Protein AF-A0A3D2UPP0-F1 (afdb_monomer_lite)

Foldseek 3Di:
DFQLVVLLVLLLVLLVCLLCLCVQLVVQLVVQLVPLVLVVVCVVCCVVQPPDDSDGVRSSLVSNLVSLVVSLVSLVVLVCQCVPPRDPSSNVSSVLSSVLSVVLSCLSNVLSVVCVVVVNPCPSVVVSVVVSVVSSVPSSVVSNVVSVVVCVVCVCSVVVNVPDPPCCCVVVQQQDKDAPVVVPDDDDCDDPVVSVVSSVLQVCLLVLCPDPDPVSVVVSLVSLLVGRIYGPSLLVSLLCCLPPPPDPVSNVSSLVSLLRNNNLSSLCVVPVVPDDLVRLVVVLVVLVVCCVVVVDPPSNSSSVNSSRVSPD

Radius of gyration: 29.69 Å; chains: 1; bounding box: 74×45×77 Å

pLDDT: mean 81.69, std 17.09, range [30.83, 97.62]

Secondary structure (DSSP, 8-state):
---HHHHHHHHHHHHHHHHHHHHHHHHHHHHHHTT-HHHHHHHH-HHHH-S--SS-HHHHHHHHHHHHHHHHGGGGGGHHHHT-TT-HHHHHHHHHHHHHHHHHHHHHHHHHHHHHHTT-SSHHHHHHHHHHHHHHHHHHHHHHHHHHHHHHH-THHHHGGGT-S-TTHHHHHHT--EEGGGGG--S----HHHHHHHHHHHHHHHHHHT-S-HHHHHHHHHHHHH-SEE-HHHHHHHHHHHHH-S-HHHHHHHHHHHTSHHHHHHHHHHHTTT--HHHHHHHHHHHHHHHHTTSS-HHHHHHHHTTT-TT-

Structure (mmCIF, N/CA/C/O backbone):
data_AF-A0A3D2UPP0-F1
#
_entry.id   AF-A0A3D2UPP0-F1
#
loop_
_atom_site.group_PDB
_atom_site.id
_atom_site.type_symbol
_atom_site.label_atom_id
_atom_site.label_alt_id
_atom_site.label_comp_id
_atom_site.label_asym_id
_atom_site.label_entity_id
_atom_site.label_seq_id
_atom_site.pdbx_PDB_ins_code
_atom_site.Cartn_x
_atom_site.Cartn_y
_atom_site.Cartn_z
_atom_site.occupancy
_atom_site.B_iso_or_equiv
_atom_site.auth_seq_id
_atom_site.auth_comp_id
_atom_site.auth_asym_id
_atom_site.auth_atom_id
_atom_site.pdbx_PDB_model_num
ATOM 1 N N . MET A 1 1 ? -6.119 14.733 13.259 1.00 30.94 1 MET A N 1
ATOM 2 C CA . MET A 1 1 ? -4.795 14.343 13.789 1.00 30.94 1 MET A CA 1
ATOM 3 C C . MET A 1 1 ? -4.468 12.974 13.244 1.00 30.94 1 MET A C 1
ATOM 5 O O . MET A 1 1 ? -5.265 12.058 13.401 1.00 30.94 1 MET A O 1
ATOM 9 N N . GLN A 1 2 ? -3.419 12.917 12.433 1.00 39.81 2 GLN A N 1
ATOM 10 C CA . GLN A 1 2 ? -3.197 11.854 11.469 1.00 39.81 2 GLN A CA 1
ATOM 11 C C . GLN A 1 2 ? -2.608 10.597 12.099 1.00 39.81 2 GLN A C 1
ATOM 13 O O . GLN A 1 2 ? -1.847 10.613 13.060 1.00 39.81 2 GLN A O 1
ATOM 18 N N . ASN A 1 3 ? -3.109 9.488 11.576 1.00 41.41 3 ASN A N 1
ATOM 19 C CA . ASN A 1 3 ? -3.089 8.162 12.152 1.00 41.41 3 ASN A CA 1
ATOM 20 C C . ASN A 1 3 ? -1.695 7.553 11.932 1.00 41.41 3 ASN A C 1
ATOM 22 O O . ASN A 1 3 ? -1.442 6.957 10.886 1.00 41.41 3 ASN A O 1
ATOM 26 N N . LYS A 1 4 ? -0.775 7.721 12.886 1.00 49.12 4 LYS A N 1
ATOM 27 C CA . LYS A 1 4 ? 0.637 7.307 12.778 1.00 49.12 4 LYS A CA 1
ATOM 28 C C . LYS A 1 4 ? 0.884 5.831 12.361 1.00 49.12 4 LYS A C 1
ATOM 30 O O . LYS A 1 4 ? 1.838 5.627 11.617 1.00 49.12 4 LYS A O 1
ATOM 35 N N . PRO A 1 5 ? 0.057 4.798 12.663 1.00 51.09 5 PRO A N 1
ATOM 36 C CA . PRO A 1 5 ? 0.236 3.463 12.057 1.00 51.09 5 PRO A CA 1
ATOM 37 C C . PRO A 1 5 ? -0.098 3.432 10.555 1.00 51.09 5 PRO A C 1
ATOM 39 O O . PRO A 1 5 ? 0.503 2.672 9.791 1.00 51.09 5 PRO A O 1
ATOM 42 N N . SER A 1 6 ? -1.015 4.292 10.097 1.00 65.94 6 SER A N 1
ATOM 43 C CA . SER A 1 6 ? -1.236 4.511 8.665 1.00 65.94 6 SER A CA 1
ATOM 44 C C . SER A 1 6 ? -0.073 5.280 8.041 1.00 65.94 6 SER A C 1
ATOM 46 O O . SER A 1 6 ? 0.336 4.928 6.940 1.00 65.94 6 SER A O 1
ATOM 48 N N . GLU A 1 7 ? 0.508 6.252 8.753 1.00 72.12 7 GLU A N 1
ATOM 49 C CA . GLU A 1 7 ? 1.642 7.053 8.279 1.00 72.12 7 GLU A CA 1
ATOM 50 C C . GLU A 1 7 ? 2.926 6.233 8.187 1.00 72.12 7 GLU A C 1
ATOM 52 O O . GLU A 1 7 ? 3.635 6.329 7.192 1.00 72.12 7 GLU A O 1
ATOM 57 N N . GLU A 1 8 ? 3.206 5.380 9.172 1.00 81.12 8 GLU A N 1
ATOM 58 C CA . GLU A 1 8 ? 4.317 4.432 9.132 1.00 81.12 8 GLU A CA 1
ATOM 59 C C . GLU A 1 8 ? 4.146 3.476 7.951 1.00 81.12 8 GLU A C 1
ATOM 61 O O . GLU A 1 8 ? 5.070 3.292 7.159 1.00 81.12 8 GLU A O 1
ATOM 66 N N . ARG A 1 9 ? 2.951 2.896 7.786 1.00 82.88 9 ARG A N 1
ATOM 67 C CA . ARG A 1 9 ? 2.651 2.012 6.654 1.00 82.88 9 ARG A CA 1
ATOM 68 C C . ARG A 1 9 ? 2.794 2.741 5.314 1.00 82.88 9 ARG A C 1
ATOM 70 O O . ARG A 1 9 ? 3.375 2.184 4.385 1.00 82.88 9 ARG A O 1
ATOM 77 N N . LEU A 1 10 ? 2.302 3.974 5.214 1.00 83.94 10 LEU A N 1
ATOM 78 C CA . LEU A 1 10 ? 2.397 4.822 4.022 1.00 83.94 10 LEU A CA 1
ATOM 79 C C . LEU A 1 10 ? 3.855 5.194 3.715 1.00 83.94 10 LEU A C 1
ATOM 81 O O . LEU A 1 10 ? 4.291 5.043 2.576 1.00 83.94 10 LEU A O 1
ATOM 85 N N . ALA A 1 11 ? 4.630 5.602 4.720 1.00 87.69 11 ALA A N 1
ATOM 86 C CA . ALA A 1 11 ? 6.048 5.925 4.587 1.00 87.69 11 ALA A CA 1
ATOM 87 C C . ALA A 1 11 ? 6.871 4.695 4.170 1.00 87.69 11 ALA A C 1
ATOM 89 O O . ALA A 1 11 ? 7.691 4.780 3.256 1.00 87.69 11 ALA A O 1
ATOM 90 N N . LYS A 1 12 ? 6.601 3.523 4.763 1.00 89.81 12 LYS A N 1
ATOM 91 C CA . LYS A 1 12 ? 7.180 2.239 4.329 1.00 89.81 12 LYS A CA 1
ATOM 92 C C . LYS A 1 12 ? 6.775 1.885 2.897 1.00 89.81 12 LYS A C 1
ATOM 94 O O . LYS A 1 12 ? 7.584 1.323 2.163 1.00 89.81 12 LYS A O 1
ATOM 99 N N . GLY A 1 13 ? 5.563 2.252 2.477 1.00 90.06 13 GLY A N 1
ATOM 100 C CA . GLY A 1 13 ? 5.068 2.077 1.110 1.00 90.06 13 GLY A CA 1
ATOM 101 C C . GLY A 1 13 ? 5.994 2.687 0.054 1.00 90.06 13 GLY A C 1
ATOM 102 O O . GLY A 1 13 ? 6.309 2.023 -0.933 1.00 90.06 13 GLY A O 1
ATOM 103 N N . ALA A 1 14 ? 6.525 3.887 0.303 1.00 91.88 14 ALA A N 1
ATOM 104 C CA . ALA A 1 14 ? 7.471 4.543 -0.602 1.00 91.88 14 ALA A CA 1
ATOM 105 C C . ALA A 1 14 ? 8.776 3.738 -0.786 1.00 91.88 14 ALA A C 1
ATOM 107 O O . ALA A 1 14 ? 9.287 3.616 -1.899 1.00 91.88 14 ALA A O 1
ATOM 108 N N . TYR A 1 15 ? 9.305 3.135 0.283 1.00 94.31 15 TYR A N 1
ATOM 109 C CA . TYR A 1 15 ? 10.519 2.310 0.211 1.00 94.31 15 TYR A CA 1
ATOM 110 C C . TYR A 1 15 ? 10.252 0.899 -0.328 1.00 94.31 15 TYR A C 1
ATOM 112 O O . TYR A 1 15 ? 11.098 0.342 -1.028 1.00 94.31 15 TYR A O 1
ATOM 120 N N . ASN A 1 16 ? 9.067 0.337 -0.081 1.00 92.44 16 ASN A N 1
ATOM 121 C CA . ASN A 1 16 ? 8.633 -0.907 -0.717 1.00 92.44 16 ASN A CA 1
ATOM 122 C C . ASN A 1 16 ? 8.509 -0.740 -2.234 1.00 92.44 16 ASN A C 1
ATOM 124 O O . ASN A 1 16 ? 8.961 -1.613 -2.975 1.00 92.44 16 ASN A O 1
ATOM 128 N N . TRP A 1 17 ? 8.001 0.404 -2.705 1.00 93.94 17 TRP A N 1
ATOM 129 C CA . TRP A 1 17 ? 8.026 0.732 -4.129 1.00 93.94 17 TRP A CA 1
ATOM 130 C C . TRP A 1 17 ? 9.451 0.707 -4.685 1.00 93.94 17 TRP A C 1
ATOM 132 O O . TRP A 1 17 ? 9.690 0.060 -5.695 1.00 93.94 17 TRP A O 1
ATOM 142 N N . LEU A 1 18 ? 10.430 1.309 -4.001 1.00 92.69 18 LEU A N 1
ATOM 143 C CA . LEU A 1 18 ? 11.830 1.298 -4.455 1.00 92.69 18 LEU A CA 1
ATOM 144 C C . LEU A 1 18 ? 12.471 -0.096 -4.523 1.00 92.69 18 LEU A C 1
ATOM 146 O O . LEU A 1 18 ? 13.467 -0.251 -5.240 1.00 92.69 18 LEU A O 1
ATOM 150 N N . ARG A 1 19 ? 11.948 -1.077 -3.772 1.00 92.62 19 ARG A N 1
ATOM 151 C CA . ARG A 1 19 ? 12.360 -2.487 -3.865 1.00 92.62 19 ARG A CA 1
ATOM 152 C C . ARG A 1 19 ? 11.765 -3.174 -5.088 1.00 92.62 19 ARG A C 1
ATOM 154 O O . ARG A 1 19 ? 12.439 -4.001 -5.683 1.00 92.62 19 ARG A O 1
ATOM 161 N N . ILE A 1 20 ? 10.534 -2.840 -5.457 1.00 93.56 20 ILE A N 1
ATOM 162 C CA . ILE A 1 20 ? 9.820 -3.487 -6.566 1.00 93.56 20 ILE A CA 1
ATOM 163 C C . ILE A 1 20 ? 10.117 -2.788 -7.899 1.00 93.56 20 ILE A C 1
ATOM 165 O O . ILE A 1 20 ? 10.155 -3.440 -8.939 1.00 93.56 20 ILE A O 1
ATOM 169 N N . SER A 1 21 ? 10.383 -1.478 -7.876 1.00 92.94 21 SER A N 1
ATOM 170 C CA . SER A 1 21 ? 10.481 -0.648 -9.078 1.00 92.94 21 SER A CA 1
ATOM 171 C C . SER A 1 21 ? 11.486 -1.145 -10.122 1.00 92.94 21 SER A C 1
ATOM 173 O O . SER A 1 21 ? 11.146 -1.042 -11.297 1.00 92.94 21 SER A O 1
ATOM 175 N N . PRO A 1 22 ? 12.640 -1.764 -9.782 1.00 92.81 22 PRO A N 1
ATOM 176 C CA . PRO A 1 22 ? 13.550 -2.303 -10.793 1.00 92.81 22 PRO A CA 1
ATOM 177 C C . PRO A 1 22 ? 12.932 -3.337 -11.725 1.00 92.81 22 PRO A C 1
ATOM 179 O O . PRO A 1 22 ? 13.291 -3.368 -12.896 1.00 92.81 22 PRO A O 1
ATOM 182 N N . LEU A 1 23 ? 11.968 -4.130 -11.250 1.00 93.25 23 LEU A N 1
ATOM 183 C CA . LEU A 1 23 ? 11.275 -5.104 -12.096 1.00 93.25 23 LEU A CA 1
ATOM 184 C C . LEU A 1 23 ? 10.531 -4.405 -13.240 1.00 93.25 23 LEU A C 1
ATOM 186 O O . LEU A 1 23 ? 10.580 -4.853 -14.378 1.00 93.25 23 LEU A O 1
ATOM 190 N N . LEU A 1 24 ? 9.905 -3.263 -12.954 1.00 93.69 24 LEU A N 1
ATOM 191 C CA . LEU A 1 24 ? 9.194 -2.460 -13.947 1.00 93.69 24 LEU A CA 1
ATOM 192 C C . LEU A 1 24 ? 10.153 -1.627 -14.797 1.00 93.69 24 LEU A C 1
ATOM 194 O O . LEU A 1 24 ? 9.998 -1.569 -16.018 1.00 93.69 24 LEU A O 1
ATOM 198 N N . THR A 1 25 ? 11.153 -0.992 -14.181 1.00 93.62 25 THR A N 1
ATOM 199 C CA . THR A 1 25 ? 12.061 -0.101 -14.910 1.00 93.62 25 THR A CA 1
ATOM 200 C C . THR A 1 25 ? 12.964 -0.866 -15.871 1.00 93.62 25 THR A C 1
ATOM 202 O O . THR A 1 25 ? 13.193 -0.376 -16.968 1.00 93.62 25 THR A O 1
ATOM 205 N N . ILE A 1 26 ? 13.427 -2.072 -15.513 1.00 92.81 26 ILE A N 1
ATOM 206 C CA . ILE A 1 26 ? 14.254 -2.915 -16.394 1.00 92.81 26 ILE A CA 1
ATOM 207 C C . ILE A 1 26 ? 13.443 -3.396 -17.601 1.00 92.81 26 ILE A C 1
ATOM 209 O O . ILE A 1 26 ? 13.904 -3.265 -18.731 1.00 92.81 26 ILE A O 1
ATOM 213 N N . ILE A 1 27 ? 12.220 -3.894 -17.378 1.00 94.62 27 ILE A N 1
ATOM 214 C CA . ILE A 1 27 ? 11.335 -4.336 -18.467 1.00 94.62 27 ILE A CA 1
ATOM 215 C C . ILE A 1 27 ? 11.013 -3.165 -19.400 1.00 94.62 27 ILE A C 1
ATOM 217 O O . ILE A 1 27 ? 11.126 -3.292 -20.616 1.00 94.62 27 ILE A O 1
ATOM 221 N N . THR A 1 28 ? 10.661 -2.007 -18.835 1.00 95.25 28 THR A N 1
ATOM 222 C CA . THR A 1 28 ? 10.336 -0.807 -19.621 1.00 95.25 28 THR A CA 1
ATOM 223 C C . THR A 1 28 ? 11.538 -0.333 -20.429 1.00 95.25 28 THR A C 1
ATOM 225 O O . THR A 1 28 ? 11.393 -0.044 -21.612 1.00 95.25 28 THR A O 1
ATOM 228 N N . LEU A 1 29 ? 12.725 -0.293 -19.818 1.00 93.94 29 LEU A N 1
ATOM 229 C CA . LEU A 1 29 ? 13.960 0.074 -20.505 1.00 93.94 29 LEU A CA 1
ATOM 230 C C . LEU A 1 29 ? 14.219 -0.860 -21.685 1.00 93.94 29 LEU A C 1
ATOM 232 O O . LEU A 1 29 ? 14.470 -0.371 -22.780 1.00 93.94 29 LEU A O 1
ATOM 236 N N . TYR A 1 30 ? 14.120 -2.177 -21.482 1.00 93.06 30 TYR A N 1
ATOM 237 C CA . TYR A 1 30 ? 14.348 -3.160 -22.541 1.00 93.06 30 TYR A CA 1
ATOM 238 C C . TYR A 1 30 ? 13.372 -2.986 -23.711 1.00 93.06 30 TYR A C 1
ATOM 240 O O . TYR A 1 30 ? 13.795 -2.953 -24.865 1.00 93.06 30 TYR A O 1
ATOM 248 N N . ILE A 1 31 ? 12.078 -2.821 -23.419 1.00 94.44 31 ILE A N 1
ATOM 249 C CA . ILE A 1 31 ? 11.048 -2.609 -24.445 1.00 94.44 31 ILE A CA 1
ATOM 250 C C . ILE A 1 31 ? 11.334 -1.330 -25.237 1.00 94.44 31 ILE A C 1
ATOM 252 O O . ILE A 1 31 ? 11.374 -1.368 -26.462 1.00 94.44 31 ILE A O 1
ATOM 256 N N . VAL A 1 32 ? 11.575 -0.212 -24.548 1.00 93.81 32 VAL A N 1
ATOM 257 C CA . VAL A 1 32 ? 11.799 1.089 -25.196 1.00 93.81 32 VAL A CA 1
ATOM 258 C C . VAL A 1 32 ? 13.090 1.089 -26.012 1.00 93.81 32 VAL A C 1
ATOM 260 O O . VAL A 1 32 ? 13.095 1.573 -27.140 1.00 93.81 32 VAL A O 1
ATOM 263 N N . ALA A 1 33 ? 14.167 0.502 -25.485 1.00 90.56 33 ALA A N 1
ATOM 264 C CA . ALA A 1 33 ? 15.430 0.390 -26.208 1.00 90.56 33 ALA A CA 1
ATOM 265 C C . ALA A 1 33 ? 15.311 -0.491 -27.467 1.00 90.56 33 ALA A C 1
ATOM 267 O O . ALA A 1 33 ? 16.068 -0.299 -28.414 1.00 90.56 33 ALA A O 1
ATOM 268 N N . SER A 1 34 ? 14.348 -1.418 -27.505 1.00 90.75 34 SER A N 1
ATOM 269 C CA . SER A 1 34 ? 14.114 -2.309 -28.650 1.00 90.75 34 SER A CA 1
ATOM 270 C C . SER A 1 34 ? 13.337 -1.655 -29.798 1.00 90.75 34 SER A C 1
ATOM 272 O O . SER A 1 34 ? 13.244 -2.247 -30.870 1.00 90.75 34 SER A O 1
ATOM 274 N N . PHE A 1 35 ? 12.767 -0.460 -29.608 1.00 89.88 35 PHE A N 1
ATOM 275 C CA . PHE A 1 35 ? 11.992 0.217 -30.655 1.00 89.88 35 PHE A CA 1
ATOM 276 C C . PHE A 1 35 ? 12.843 0.851 -31.760 1.00 89.88 35 PHE A C 1
ATOM 278 O O . PHE A 1 35 ? 12.284 1.227 -32.782 1.00 89.88 35 PHE A O 1
ATOM 285 N N . GLY A 1 36 ? 14.164 0.976 -31.587 1.00 84.56 36 GLY A N 1
ATOM 286 C CA . GLY A 1 36 ? 15.035 1.524 -32.636 1.00 84.56 36 GLY A CA 1
ATOM 287 C C . GLY A 1 36 ? 14.812 3.016 -32.923 1.00 84.56 36 GLY A C 1
ATOM 288 O O . GLY A 1 36 ? 15.192 3.513 -33.977 1.00 84.56 36 GLY A O 1
ATOM 289 N N . ILE A 1 37 ? 14.209 3.759 -31.988 1.00 86.44 37 ILE A N 1
ATOM 290 C CA . ILE A 1 37 ? 13.921 5.199 -32.132 1.00 86.44 37 ILE A CA 1
ATOM 291 C C . ILE A 1 37 ? 15.208 6.000 -32.394 1.00 86.44 37 ILE A C 1
ATOM 293 O O . ILE A 1 37 ? 15.212 6.975 -33.142 1.00 86.44 37 ILE A O 1
ATOM 297 N N . GLY A 1 38 ? 16.321 5.589 -31.788 1.00 85.00 38 GLY A N 1
ATOM 298 C CA . GLY A 1 38 ? 17.639 6.175 -32.006 1.00 85.00 38 GLY A CA 1
ATOM 299 C C . GLY A 1 38 ? 18.111 6.053 -33.451 1.00 85.00 38 GLY A C 1
ATOM 300 O O . GLY A 1 38 ? 18.724 6.991 -33.955 1.00 85.00 38 GLY A O 1
ATOM 301 N N . ASP A 1 39 ? 17.776 4.956 -34.132 1.00 82.94 39 ASP A N 1
ATOM 302 C CA . ASP A 1 39 ? 18.122 4.756 -35.539 1.00 82.94 39 ASP A CA 1
ATOM 303 C C . ASP A 1 39 ? 17.348 5.751 -36.409 1.00 82.94 39 ASP A C 1
ATOM 305 O O . ASP A 1 39 ? 17.952 6.467 -37.206 1.00 82.94 39 ASP A O 1
ATOM 309 N N . GLU A 1 40 ? 16.036 5.897 -36.191 1.00 84.19 40 GLU A N 1
ATOM 310 C CA . GLU A 1 40 ? 15.206 6.893 -36.890 1.00 84.19 40 GLU A CA 1
ATOM 311 C C . GLU A 1 40 ? 15.708 8.331 -36.675 1.00 84.19 40 GLU A C 1
ATOM 313 O O . GLU A 1 40 ? 15.803 9.121 -37.622 1.00 84.19 40 GLU A O 1
ATOM 318 N N . ILE A 1 41 ? 16.083 8.674 -35.437 1.00 83.25 41 ILE A N 1
ATOM 319 C CA . ILE A 1 41 ? 16.657 9.984 -35.108 1.00 83.25 41 ILE A CA 1
ATOM 320 C C . ILE A 1 41 ? 17.960 10.197 -35.880 1.00 83.25 41 ILE A C 1
ATOM 322 O O . ILE A 1 41 ? 18.127 11.248 -36.504 1.00 83.25 41 ILE A O 1
ATOM 326 N N . CYS A 1 42 ? 18.856 9.213 -35.892 1.00 82.12 42 CYS A N 1
ATOM 327 C CA . CYS A 1 42 ? 20.118 9.306 -36.616 1.00 82.12 42 CYS A CA 1
ATOM 328 C C . CYS A 1 42 ? 19.936 9.381 -38.141 1.00 82.12 42 CYS A C 1
ATOM 330 O O . CYS A 1 42 ? 20.651 10.147 -38.786 1.00 82.12 42 CYS A O 1
ATOM 332 N N . TYR A 1 43 ? 18.949 8.681 -38.713 1.00 77.50 43 TYR A N 1
ATOM 333 C CA . TYR A 1 43 ? 18.597 8.801 -40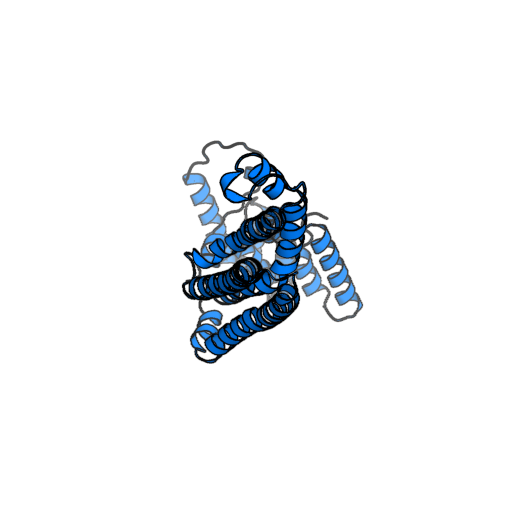.134 1.00 77.50 43 TYR A CA 1
ATOM 334 C C . TYR A 1 43 ? 18.115 10.213 -40.499 1.00 77.50 43 TYR A C 1
ATOM 336 O O . TYR A 1 43 ? 18.419 10.714 -41.580 1.00 77.50 43 TYR A O 1
ATOM 344 N N . SER A 1 44 ? 17.375 10.867 -39.598 1.00 79.81 44 SER A N 1
ATOM 345 C CA . SER A 1 44 ? 16.848 12.223 -39.809 1.00 79.81 44 SER A CA 1
ATOM 346 C C . SER A 1 44 ? 17.872 13.346 -39.590 1.00 79.81 44 SER A C 1
ATOM 348 O O . SER A 1 44 ? 17.737 14.416 -40.181 1.00 79.81 44 SER A O 1
ATOM 350 N N . ASN A 1 45 ? 18.898 13.122 -38.760 1.00 75.06 45 ASN A N 1
ATOM 351 C CA . ASN A 1 45 ? 19.870 14.136 -38.341 1.00 75.06 45 ASN A CA 1
ATOM 352 C C . ASN A 1 45 ? 21.313 13.639 -38.488 1.00 75.06 45 ASN A C 1
ATOM 354 O O . ASN A 1 45 ? 21.996 13.314 -37.513 1.00 75.06 45 ASN A O 1
ATOM 358 N N . LEU A 1 46 ? 21.809 13.680 -39.726 1.00 66.50 46 LEU A N 1
ATOM 359 C CA . LEU A 1 46 ? 23.168 13.263 -40.091 1.00 66.50 46 LEU A CA 1
ATOM 360 C C . LEU A 1 46 ? 24.265 14.022 -39.314 1.00 66.50 46 LEU A C 1
ATOM 362 O O . LEU A 1 46 ? 25.318 13.470 -39.010 1.00 66.50 46 LEU A O 1
ATOM 366 N N . SER A 1 47 ? 24.004 15.274 -38.920 1.00 70.06 47 SER A N 1
ATOM 367 C CA . SER A 1 47 ? 24.933 16.078 -38.113 1.00 70.06 47 SER A CA 1
ATOM 368 C C . SER A 1 47 ? 25.123 15.557 -36.686 1.00 70.06 47 SER A C 1
ATOM 370 O O . SER A 1 47 ? 26.102 15.919 -36.039 1.00 70.06 47 SER A O 1
ATOM 372 N N . LEU A 1 48 ? 24.175 14.768 -36.171 1.00 69.94 48 LEU A N 1
ATOM 373 C CA . LEU A 1 48 ? 24.198 14.251 -34.804 1.00 69.94 48 LEU A CA 1
ATOM 374 C C . LEU A 1 48 ? 24.911 12.895 -34.715 1.00 69.94 48 LEU A C 1
ATOM 376 O O . LEU A 1 48 ? 25.528 12.608 -33.694 1.00 69.94 48 LEU A O 1
ATOM 380 N N . CYS A 1 49 ? 24.828 12.078 -35.773 1.00 72.38 49 CYS A N 1
ATOM 381 C CA . CYS A 1 49 ? 25.284 10.683 -35.752 1.00 72.38 49 CYS A CA 1
ATOM 382 C C . CYS A 1 49 ? 26.419 10.348 -36.739 1.00 72.38 49 CYS A C 1
ATOM 384 O O . CYS A 1 49 ? 26.881 9.207 -36.742 1.00 72.38 49 CYS A O 1
ATOM 386 N N . GLY A 1 50 ? 26.898 11.329 -37.516 1.00 66.88 50 GLY A N 1
ATOM 387 C CA . GLY A 1 50 ? 27.971 11.157 -38.502 1.00 66.88 50 GLY A CA 1
ATOM 388 C C . GLY A 1 50 ? 27.477 10.643 -39.860 1.00 66.88 50 GLY A C 1
ATOM 389 O O . GLY A 1 50 ? 26.322 10.247 -40.006 1.00 66.88 50 GLY A O 1
ATOM 390 N N . GLU A 1 51 ? 28.341 10.689 -40.881 1.00 59.00 51 GLU A N 1
ATOM 391 C CA . GLU A 1 51 ? 28.002 10.221 -42.232 1.00 59.00 51 GLU A CA 1
ATOM 392 C C . GLU A 1 51 ? 27.843 8.691 -42.294 1.00 59.00 51 GLU A C 1
ATOM 394 O O . GLU A 1 51 ? 28.742 7.956 -41.904 1.00 59.00 51 GLU A O 1
ATOM 399 N N . TYR A 1 52 ? 26.681 8.266 -42.812 1.00 54.47 52 TYR A N 1
ATOM 400 C CA . TYR A 1 52 ? 26.314 6.958 -43.372 1.00 54.47 52 TYR A CA 1
ATOM 401 C C . TYR A 1 52 ? 27.192 5.756 -42.991 1.00 54.47 52 TYR A C 1
ATOM 403 O O . TYR A 1 52 ? 27.939 5.236 -43.816 1.00 54.47 52 TYR A O 1
ATOM 411 N N . ASP A 1 53 ? 26.959 5.215 -41.798 1.00 52.25 53 ASP A N 1
ATOM 412 C CA . ASP A 1 53 ? 27.088 3.777 -41.582 1.00 52.25 53 ASP A CA 1
ATOM 413 C C . ASP A 1 53 ? 25.767 3.234 -41.035 1.00 52.25 53 ASP A C 1
ATOM 415 O O . ASP A 1 53 ? 25.123 3.849 -40.185 1.00 52.25 53 ASP A 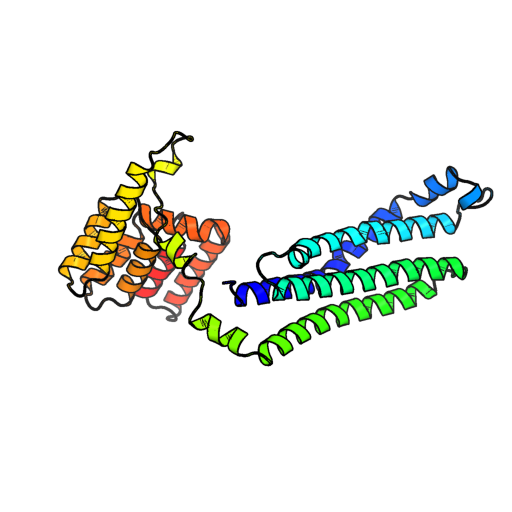O 1
ATOM 419 N N . TYR A 1 54 ? 25.345 2.078 -41.554 1.00 53.19 54 TYR A N 1
ATOM 420 C CA . TYR A 1 54 ? 24.037 1.446 -41.306 1.00 53.19 54 TYR A CA 1
ATOM 421 C C . TYR A 1 54 ? 23.817 1.054 -39.825 1.00 53.19 54 TYR A C 1
ATOM 423 O O . TYR A 1 54 ? 22.727 0.637 -39.446 1.00 53.19 54 TYR A O 1
ATOM 431 N N . TYR A 1 55 ? 24.849 1.209 -38.990 1.00 59.31 55 TYR A N 1
ATOM 432 C CA . TYR A 1 55 ? 24.844 1.013 -37.544 1.00 59.31 55 TYR A CA 1
ATOM 433 C C . TYR A 1 55 ? 25.712 2.085 -36.876 1.00 59.31 55 TYR A C 1
ATOM 435 O O . TYR A 1 55 ? 26.908 1.886 -36.667 1.00 59.31 55 TYR A O 1
ATOM 443 N N . SER A 1 56 ? 25.119 3.230 -36.525 1.00 70.38 56 SER A N 1
ATOM 444 C CA . SER A 1 56 ? 25.813 4.223 -35.699 1.00 70.38 56 SER A CA 1
ATOM 445 C C . SER A 1 56 ? 25.764 3.781 -34.230 1.00 70.38 56 SER A C 1
ATOM 447 O O . SER A 1 56 ? 24.666 3.633 -33.686 1.00 70.38 56 SER A O 1
ATOM 449 N N . PRO A 1 57 ? 26.907 3.619 -33.537 1.00 76.00 57 PRO A N 1
ATOM 450 C CA . PRO A 1 57 ? 26.933 3.305 -32.104 1.00 76.00 57 PRO A CA 1
ATOM 451 C C . PRO A 1 57 ? 26.106 4.299 -31.273 1.00 76.00 57 PRO A C 1
ATOM 453 O O . PRO A 1 57 ? 25.497 3.934 -30.269 1.00 76.00 57 PRO A O 1
ATOM 456 N N . ILE A 1 58 ? 26.024 5.550 -31.744 1.00 81.50 58 ILE A N 1
ATOM 457 C CA . ILE A 1 58 ? 25.254 6.646 -31.146 1.00 81.50 58 ILE A CA 1
ATOM 458 C C . ILE A 1 58 ? 23.761 6.300 -31.057 1.00 81.50 58 ILE A C 1
ATOM 460 O O . ILE A 1 58 ? 23.133 6.586 -30.036 1.00 81.50 58 ILE A O 1
ATOM 464 N N . ALA A 1 59 ? 23.195 5.633 -32.067 1.00 84.81 59 ALA A N 1
ATOM 465 C CA . ALA A 1 59 ? 21.788 5.230 -32.071 1.00 84.81 59 ALA A CA 1
ATOM 466 C C . ALA A 1 59 ? 21.470 4.263 -30.917 1.00 84.81 59 ALA A C 1
ATOM 468 O O . ALA A 1 59 ? 20.456 4.417 -30.232 1.00 84.81 59 ALA A O 1
ATOM 469 N N . GLY A 1 60 ? 22.381 3.327 -30.628 1.00 85.38 60 GLY A N 1
ATOM 470 C CA . GLY A 1 60 ? 22.279 2.417 -29.485 1.00 85.38 60 GLY A CA 1
ATOM 471 C C . GLY A 1 60 ? 22.244 3.160 -28.147 1.00 85.38 60 GLY A C 1
ATOM 472 O O . GLY A 1 60 ? 21.375 2.901 -27.311 1.00 85.38 60 GLY A O 1
ATOM 473 N N . TYR A 1 61 ? 23.123 4.148 -27.965 1.00 87.00 61 TYR A N 1
ATOM 474 C CA . TYR A 1 61 ? 23.133 4.988 -26.764 1.00 87.00 61 TYR A CA 1
ATOM 475 C C . TYR A 1 61 ? 21.867 5.840 -26.624 1.00 87.00 61 TYR A C 1
ATOM 477 O O . TYR A 1 61 ? 21.352 5.980 -25.512 1.00 87.00 61 TYR A O 1
ATOM 485 N N . ILE A 1 62 ? 21.320 6.360 -27.728 1.00 87.94 62 ILE A N 1
ATOM 486 C CA . ILE A 1 62 ? 20.040 7.087 -27.729 1.00 87.94 62 ILE A CA 1
ATOM 487 C C . ILE A 1 62 ? 18.897 6.156 -27.309 1.00 87.94 62 ILE A C 1
ATOM 489 O O . ILE A 1 62 ? 18.113 6.519 -26.432 1.00 87.94 62 ILE A O 1
ATOM 493 N N . ASN A 1 63 ? 18.828 4.945 -27.869 1.00 90.50 63 ASN A N 1
ATOM 494 C CA . ASN A 1 63 ? 17.813 3.945 -27.526 1.00 90.50 63 ASN A CA 1
ATOM 495 C C . ASN A 1 63 ? 17.836 3.599 -26.029 1.00 90.50 63 ASN A C 1
ATOM 497 O O . ASN A 1 63 ? 16.805 3.657 -25.350 1.00 90.50 63 ASN A O 1
ATOM 501 N N . VAL A 1 64 ? 19.018 3.296 -25.486 1.00 90.25 64 VAL A N 1
ATOM 502 C CA . VAL A 1 64 ? 19.177 2.976 -24.059 1.00 90.25 64 VAL A CA 1
ATOM 503 C C . VAL A 1 64 ? 18.902 4.203 -23.185 1.00 90.25 64 VAL A C 1
ATOM 505 O O . VAL A 1 64 ? 18.204 4.091 -22.177 1.00 90.25 64 VAL A O 1
ATOM 508 N N . GLY A 1 65 ? 19.385 5.386 -23.575 1.00 91.06 65 GLY A N 1
ATOM 509 C CA . GLY A 1 65 ? 19.152 6.642 -22.861 1.00 91.06 65 GLY A CA 1
ATOM 510 C C . GLY A 1 65 ? 17.668 7.007 -22.772 1.00 91.06 65 GLY A C 1
ATOM 511 O O . GLY A 1 65 ? 17.174 7.322 -21.686 1.00 91.06 65 GLY A O 1
ATOM 512 N N . LEU A 1 66 ? 16.927 6.886 -23.878 1.00 92.25 66 LEU A N 1
ATOM 513 C CA . LEU A 1 66 ? 15.470 7.045 -23.903 1.00 92.25 66 LEU A CA 1
ATOM 514 C C . LEU A 1 66 ? 14.781 5.999 -23.023 1.00 92.25 66 LEU A C 1
ATOM 516 O O . LEU A 1 66 ? 13.888 6.348 -22.251 1.00 92.25 66 LEU A O 1
ATOM 520 N N . GLY A 1 67 ? 15.232 4.743 -23.067 1.00 94.50 67 GLY A N 1
ATOM 521 C CA . GLY A 1 67 ? 14.737 3.684 -22.188 1.00 94.50 67 GLY A CA 1
ATOM 522 C C . GLY A 1 67 ? 14.899 4.020 -20.704 1.00 94.50 67 GLY A C 1
ATOM 523 O O . GLY A 1 67 ? 13.949 3.864 -19.932 1.00 94.50 67 GLY A O 1
ATOM 524 N N . VAL A 1 68 ? 16.053 4.560 -20.301 1.00 94.62 68 VAL A N 1
ATOM 525 C CA . VAL A 1 68 ? 16.284 5.043 -18.929 1.00 94.62 68 VAL A CA 1
ATOM 526 C C . VAL A 1 68 ? 15.299 6.158 -18.573 1.00 94.62 68 VAL A C 1
ATOM 528 O O . VAL A 1 68 ? 14.650 6.072 -17.529 1.00 94.62 68 VAL A O 1
ATOM 531 N N . LEU A 1 69 ? 15.128 7.164 -19.433 1.00 94.00 69 LEU A N 1
ATOM 532 C CA . LEU A 1 69 ? 14.232 8.298 -19.175 1.00 94.00 69 LEU A CA 1
ATOM 533 C C . LEU A 1 69 ? 12.761 7.877 -19.061 1.00 94.00 69 LEU A C 1
ATOM 535 O O . LEU A 1 69 ? 12.092 8.253 -18.100 1.00 94.00 69 LEU A O 1
ATOM 539 N N . VAL A 1 70 ? 12.267 7.055 -19.988 1.00 95.69 70 VAL A N 1
ATOM 540 C CA . VAL A 1 70 ? 10.884 6.554 -19.954 1.00 95.69 70 VAL A CA 1
ATOM 541 C C . VAL A 1 70 ? 10.671 5.656 -18.737 1.00 95.69 70 VAL A C 1
ATOM 543 O O . VAL A 1 70 ? 9.663 5.775 -18.040 1.00 95.69 70 VAL A O 1
ATOM 546 N N . SER A 1 71 ? 11.642 4.801 -18.406 1.00 95.12 71 SER A N 1
ATOM 547 C CA . SER A 1 71 ? 11.563 3.976 -17.199 1.00 95.12 71 SER A CA 1
ATOM 548 C C . SER A 1 71 ? 11.527 4.819 -15.916 1.00 95.12 71 SER A C 1
ATOM 550 O O . SER A 1 71 ? 10.873 4.439 -14.943 1.00 95.12 71 SER A O 1
ATOM 552 N N . ALA A 1 72 ? 12.155 6.000 -15.911 1.00 94.44 72 ALA A N 1
ATOM 553 C CA . ALA A 1 72 ? 12.155 6.895 -14.762 1.00 94.44 72 ALA A CA 1
ATOM 554 C C . ALA A 1 72 ? 10.757 7.438 -14.427 1.00 94.44 72 ALA A C 1
ATOM 556 O O . ALA A 1 72 ? 10.505 7.757 -13.262 1.00 94.44 72 ALA A O 1
ATOM 557 N N . CYS A 1 73 ? 9.832 7.481 -15.394 1.00 95.31 73 CYS A N 1
ATOM 558 C CA . CYS A 1 73 ? 8.450 7.913 -15.174 1.00 95.31 73 CYS A CA 1
ATOM 559 C C . CYS A 1 73 ? 7.717 7.056 -14.131 1.00 95.31 73 CYS A C 1
ATOM 561 O O . CYS A 1 73 ? 6.855 7.571 -13.421 1.00 95.31 73 CYS A O 1
ATOM 563 N N . TRP A 1 74 ? 8.104 5.790 -13.938 1.00 94.94 74 TRP A N 1
ATOM 564 C CA . TRP A 1 74 ? 7.563 4.946 -12.864 1.00 94.94 74 TRP A CA 1
ATOM 565 C C . TRP A 1 74 ? 7.800 5.526 -11.463 1.00 94.94 74 TRP A C 1
ATOM 567 O O . TRP A 1 74 ? 7.045 5.252 -10.530 1.00 94.94 74 TRP A O 1
ATOM 577 N N . HIS A 1 75 ? 8.815 6.373 -11.287 1.00 94.44 75 HIS A N 1
ATOM 578 C CA . HIS A 1 75 ? 9.079 7.032 -10.012 1.00 94.44 75 HIS A CA 1
ATOM 579 C C . HIS A 1 75 ? 8.131 8.204 -9.725 1.00 94.44 75 HIS A C 1
ATOM 581 O O . HIS A 1 75 ? 8.072 8.647 -8.579 1.00 94.44 75 HIS A O 1
ATOM 587 N N . LEU A 1 76 ? 7.323 8.655 -10.694 1.00 93.25 76 LEU A N 1
ATOM 588 C CA . LEU A 1 76 ? 6.283 9.666 -10.464 1.00 93.25 76 LEU A CA 1
ATOM 589 C C . LEU A 1 76 ? 5.194 9.173 -9.505 1.00 93.25 76 LEU A C 1
ATOM 591 O O . LEU A 1 76 ? 4.585 9.983 -8.812 1.00 93.25 76 LEU A O 1
ATOM 595 N N . ILE A 1 77 ? 5.016 7.855 -9.365 1.00 92.12 77 ILE A N 1
ATOM 596 C CA . ILE A 1 77 ? 4.148 7.260 -8.336 1.00 92.12 77 ILE A CA 1
ATOM 597 C C . ILE A 1 77 ? 4.560 7.728 -6.934 1.00 92.12 77 ILE A C 1
ATOM 599 O O . ILE A 1 77 ? 3.711 7.872 -6.057 1.00 92.12 77 ILE A O 1
ATOM 603 N N . LEU A 1 78 ? 5.840 8.052 -6.708 1.00 92.56 78 LEU A N 1
ATOM 604 C CA . LEU A 1 78 ? 6.301 8.551 -5.414 1.00 92.56 78 LEU A CA 1
ATOM 605 C C . LEU A 1 78 ? 5.747 9.943 -5.064 1.00 92.56 78 LEU A C 1
ATOM 607 O O . LEU A 1 78 ? 5.742 10.313 -3.887 1.00 92.56 78 LEU A O 1
ATOM 611 N N . LEU A 1 79 ? 5.227 10.695 -6.042 1.00 91.12 79 LEU A N 1
ATOM 612 C CA . LEU A 1 79 ? 4.627 12.010 -5.811 1.00 91.12 79 LEU A CA 1
ATOM 613 C C . LEU A 1 79 ? 3.422 11.949 -4.872 1.00 91.12 79 LEU A C 1
ATOM 615 O O . LEU A 1 79 ? 3.196 12.907 -4.136 1.00 91.12 79 LEU A O 1
ATOM 619 N N . GLN A 1 80 ? 2.703 10.824 -4.813 1.00 90.50 80 GLN A N 1
ATOM 620 C CA . GLN A 1 80 ? 1.601 10.647 -3.860 1.00 90.50 80 GLN A CA 1
ATOM 621 C C . GLN A 1 80 ? 2.073 10.704 -2.395 1.00 90.50 80 GLN A C 1
ATOM 623 O O . GLN A 1 80 ? 1.340 11.157 -1.519 1.00 90.50 80 GLN A O 1
ATOM 628 N N . TYR A 1 81 ? 3.317 10.292 -2.125 1.00 91.00 81 TYR A N 1
ATOM 629 C CA . TYR A 1 81 ? 3.922 10.382 -0.796 1.00 91.00 81 TYR A CA 1
ATOM 630 C C . TYR A 1 81 ? 4.536 11.765 -0.565 1.00 91.00 81 TYR A C 1
ATOM 632 O O . TYR A 1 81 ? 4.390 12.329 0.513 1.00 91.00 81 TYR A O 1
ATOM 640 N N . VAL A 1 82 ? 5.184 12.345 -1.583 1.00 91.06 82 VAL A N 1
ATOM 641 C CA . VAL A 1 82 ? 5.792 13.690 -1.514 1.00 91.06 82 VAL A CA 1
ATOM 642 C C . VAL A 1 82 ? 4.745 14.782 -1.290 1.00 91.06 82 VAL A C 1
ATOM 644 O O . VAL A 1 82 ? 4.975 15.707 -0.514 1.00 91.06 82 VAL A O 1
ATOM 647 N N . ASN A 1 83 ? 3.592 14.674 -1.943 1.00 88.06 83 ASN A N 1
ATOM 648 C CA . ASN A 1 83 ? 2.510 15.653 -1.861 1.00 88.06 83 ASN A CA 1
ATOM 649 C C . ASN A 1 83 ? 1.448 15.263 -0.829 1.00 88.06 83 ASN A C 1
ATOM 651 O O . ASN A 1 83 ? 0.338 15.796 -0.853 1.00 88.06 83 ASN A O 1
ATOM 655 N N . ASN A 1 84 ? 1.777 14.346 0.084 1.00 84.00 84 ASN A N 1
ATOM 656 C CA . ASN A 1 84 ? 0.872 13.957 1.148 1.00 84.00 84 ASN A CA 1
ATOM 657 C C . ASN A 1 84 ? 0.577 15.182 2.037 1.00 84.00 84 ASN A C 1
ATOM 659 O O . ASN A 1 84 ? 1.468 15.723 2.707 1.00 84.00 84 ASN A O 1
ATOM 663 N N . LYS A 1 85 ? -0.676 15.652 1.985 1.00 78.38 85 LYS A N 1
ATOM 664 C CA . LYS A 1 85 ? -1.171 16.787 2.784 1.00 78.38 85 LYS A CA 1
ATOM 665 C C . LYS A 1 85 ? -1.337 16.406 4.248 1.00 78.38 85 LYS A C 1
ATOM 667 O O . LYS A 1 85 ? -1.287 17.268 5.119 1.00 78.38 85 LYS A O 1
ATOM 672 N N . ASP A 1 86 ? -1.471 15.108 4.483 1.00 76.00 86 ASP A N 1
ATOM 673 C CA . ASP A 1 86 ? -1.876 14.537 5.742 1.00 76.00 86 ASP A CA 1
ATOM 674 C C . ASP A 1 86 ? -0.726 14.117 6.647 1.00 76.00 86 ASP A C 1
ATOM 676 O O . ASP A 1 86 ? -0.950 13.572 7.709 1.00 76.00 86 ASP A O 1
ATOM 680 N N . SER A 1 87 ? 0.527 14.278 6.253 1.00 79.94 87 SER A N 1
ATOM 681 C CA . SER A 1 87 ? 1.606 13.886 7.148 1.00 79.94 87 SER A CA 1
ATOM 682 C C . SER A 1 87 ? 2.911 14.491 6.705 1.00 79.94 87 SER A C 1
ATOM 684 O O . SER A 1 87 ? 3.412 14.231 5.606 1.00 79.94 87 SER A O 1
ATOM 686 N N . GLU A 1 88 ? 3.503 15.288 7.587 1.00 83.81 88 GLU A N 1
ATOM 687 C CA . GLU A 1 88 ? 4.867 15.757 7.385 1.00 83.81 88 GLU A CA 1
ATOM 688 C C . GLU A 1 88 ? 5.865 14.596 7.401 1.00 83.81 88 GLU A C 1
ATOM 690 O O . GLU A 1 88 ? 6.811 14.594 6.611 1.00 83.81 88 GLU A O 1
ATOM 695 N N . PHE A 1 89 ? 5.610 13.570 8.217 1.00 84.56 89 PHE A N 1
ATOM 696 C CA . PHE A 1 89 ? 6.433 12.370 8.292 1.00 84.56 89 PHE A CA 1
ATOM 697 C C . PHE A 1 89 ? 6.424 11.592 6.967 1.00 84.56 89 PHE A C 1
ATOM 699 O O . PHE A 1 89 ? 7.485 11.322 6.395 1.00 84.56 89 PHE A O 1
ATOM 706 N N . VAL A 1 90 ? 5.239 11.312 6.411 1.00 86.62 90 VAL A N 1
ATOM 707 C CA . VAL A 1 90 ? 5.116 10.627 5.107 1.00 86.62 90 VAL A CA 1
ATOM 708 C C . VAL A 1 90 ? 5.723 11.475 3.996 1.00 86.62 90 VAL A C 1
ATOM 710 O O . VAL A 1 90 ? 6.450 10.947 3.159 1.00 86.62 90 VAL A O 1
ATOM 713 N N . ARG A 1 91 ? 5.505 12.794 4.013 1.00 90.94 91 ARG A N 1
ATOM 714 C CA . ARG A 1 91 ? 6.091 13.722 3.039 1.00 90.94 91 ARG A CA 1
ATOM 715 C C . ARG A 1 91 ? 7.615 13.730 3.082 1.00 90.94 91 ARG A C 1
ATOM 717 O O . ARG A 1 91 ? 8.258 13.704 2.031 1.00 90.94 91 ARG A O 1
ATOM 724 N N . LYS A 1 92 ? 8.207 13.746 4.274 1.00 90.50 92 LYS A N 1
ATOM 725 C CA . LYS A 1 92 ? 9.661 13.683 4.470 1.00 90.50 92 LYS A CA 1
ATOM 726 C C . LYS A 1 92 ? 10.237 12.393 3.882 1.00 90.50 92 LYS A C 1
ATOM 728 O O . LYS A 1 92 ? 11.182 12.453 3.093 1.00 90.50 92 LYS A O 1
ATOM 733 N N . HIS A 1 93 ? 9.646 11.245 4.205 1.00 93.06 93 HIS A N 1
ATOM 734 C CA . HIS A 1 93 ? 10.099 9.950 3.691 1.00 93.06 93 HIS A CA 1
ATOM 735 C C . HIS A 1 93 ? 9.800 9.756 2.198 1.00 93.06 93 HIS A C 1
ATOM 737 O O . HIS A 1 93 ? 10.627 9.201 1.478 1.00 93.06 93 HIS A O 1
ATOM 743 N N . GLY A 1 94 ? 8.694 10.306 1.696 1.00 93.25 94 GLY A N 1
ATOM 744 C CA . GLY A 1 94 ? 8.370 10.358 0.271 1.00 93.25 94 GLY A CA 1
ATOM 745 C C . GLY A 1 94 ? 9.407 11.146 -0.529 1.00 93.25 94 GLY A C 1
ATOM 746 O O . GLY A 1 94 ? 9.885 10.663 -1.553 1.00 93.25 94 GLY A O 1
ATOM 747 N N . LYS A 1 95 ? 9.831 12.318 -0.030 1.00 94.50 95 LYS A N 1
ATOM 748 C CA . LYS A 1 95 ? 10.915 13.110 -0.642 1.00 94.50 95 LYS A CA 1
ATOM 749 C C . LYS A 1 95 ? 12.225 12.331 -0.669 1.00 94.50 95 LYS A C 1
ATOM 751 O O . LYS A 1 95 ? 12.870 12.276 -1.708 1.00 94.50 95 LYS A O 1
ATOM 756 N N . GLN A 1 96 ? 12.592 11.686 0.438 1.00 95.06 9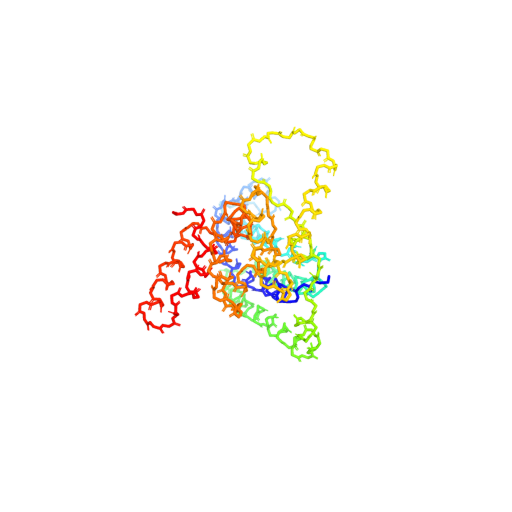6 GLN A N 1
ATOM 757 C CA . GLN A 1 96 ? 13.803 10.861 0.492 1.00 95.06 96 GLN A CA 1
ATOM 758 C C . GLN A 1 96 ? 13.749 9.680 -0.483 1.00 95.06 96 GLN A C 1
ATOM 760 O O . GLN A 1 96 ? 14.729 9.420 -1.179 1.00 95.06 96 GLN A O 1
ATOM 765 N N . ALA A 1 97 ? 12.617 8.979 -0.561 1.00 94.75 97 ALA A N 1
ATOM 766 C CA . ALA A 1 97 ? 12.441 7.880 -1.500 1.00 94.75 97 ALA A CA 1
ATOM 767 C C . ALA A 1 97 ? 12.539 8.361 -2.959 1.00 94.75 97 ALA A C 1
ATOM 769 O O . ALA A 1 97 ? 13.200 7.717 -3.774 1.00 94.75 97 ALA A O 1
ATOM 770 N N . LEU A 1 98 ? 11.957 9.522 -3.279 1.00 96.12 98 LEU A N 1
ATOM 771 C CA . LEU A 1 98 ? 12.087 10.139 -4.599 1.00 96.12 98 LEU A CA 1
ATOM 772 C C . LEU A 1 98 ? 13.544 10.512 -4.909 1.00 96.12 98 LEU A C 1
ATOM 774 O O . LEU A 1 98 ? 14.017 10.243 -6.010 1.00 96.12 98 LEU A O 1
ATOM 778 N N . THR A 1 99 ? 14.291 11.045 -3.939 1.00 95.06 99 THR A N 1
ATOM 779 C CA . THR A 1 99 ? 15.733 11.290 -4.095 1.00 95.06 99 THR A CA 1
ATOM 780 C C . THR A 1 99 ? 16.495 9.996 -4.390 1.00 95.06 99 THR A C 1
ATOM 782 O O . THR A 1 99 ? 17.358 9.984 -5.261 1.00 95.06 99 THR A O 1
ATOM 785 N N . TYR A 1 100 ? 16.173 8.885 -3.721 1.00 95.31 100 TYR A N 1
ATOM 786 C CA . TYR A 1 100 ? 16.816 7.586 -3.966 1.00 95.31 100 TYR A CA 1
ATOM 787 C C . TYR A 1 100 ? 16.512 7.021 -5.357 1.00 95.31 100 TYR A C 1
ATOM 789 O O . TYR A 1 100 ? 17.417 6.516 -6.024 1.00 95.31 100 TYR A O 1
ATOM 797 N N . ALA A 1 101 ? 15.270 7.155 -5.821 1.00 94.88 101 ALA A N 1
ATOM 798 C CA . ALA A 1 101 ? 14.900 6.874 -7.206 1.00 94.88 101 ALA A CA 1
ATOM 799 C C . ALA A 1 101 ? 15.678 7.750 -8.203 1.00 94.88 101 ALA A C 1
ATOM 801 O O . ALA A 1 101 ? 16.193 7.248 -9.206 1.00 94.88 101 ALA A O 1
ATOM 802 N N . GLY A 1 102 ? 15.806 9.045 -7.903 1.00 94.12 102 GLY A N 1
ATOM 803 C CA . GLY A 1 102 ? 16.567 10.002 -8.700 1.00 94.12 102 GLY A CA 1
ATOM 804 C C . GLY A 1 102 ? 18.045 9.634 -8.802 1.00 94.12 102 GLY A C 1
ATOM 805 O O . GLY A 1 102 ? 18.574 9.580 -9.905 1.00 94.12 102 GLY A O 1
ATOM 806 N N . ILE A 1 103 ? 18.693 9.286 -7.683 1.00 94.94 103 ILE A N 1
ATOM 807 C CA . ILE A 1 103 ? 20.094 8.826 -7.658 1.00 94.94 103 ILE A CA 1
ATOM 808 C C . ILE A 1 103 ? 20.274 7.600 -8.556 1.00 94.94 103 ILE A C 1
ATOM 810 O O . ILE A 1 103 ? 21.188 7.568 -9.373 1.00 94.94 103 ILE A O 1
ATOM 814 N N . ARG A 1 104 ? 19.392 6.601 -8.445 1.00 93.50 104 ARG A N 1
ATOM 815 C CA . ARG A 1 104 ? 19.466 5.382 -9.265 1.00 93.50 104 ARG A CA 1
ATOM 816 C C . ARG A 1 104 ? 19.320 5.690 -10.757 1.00 93.50 104 ARG A C 1
ATOM 818 O O . ARG A 1 104 ? 20.087 5.182 -11.566 1.00 93.50 104 ARG A O 1
ATOM 825 N N . THR A 1 105 ? 18.362 6.547 -11.101 1.00 94.88 105 THR A N 1
ATOM 826 C CA . THR A 1 105 ? 18.130 6.983 -12.485 1.00 94.88 105 THR A CA 1
ATOM 827 C C . THR A 1 105 ? 19.330 7.760 -13.024 1.00 94.88 105 THR A C 1
ATOM 829 O O . THR A 1 105 ? 19.773 7.506 -14.138 1.00 94.88 105 THR A O 1
ATOM 832 N N . ALA A 1 106 ? 19.902 8.657 -12.217 1.00 94.69 106 ALA A N 1
ATOM 833 C CA . ALA A 1 106 ? 21.085 9.424 -12.581 1.00 94.69 106 ALA A CA 1
ATOM 834 C C . ALA A 1 106 ? 22.293 8.509 -12.818 1.00 94.69 106 ALA A C 1
ATOM 836 O O . ALA A 1 106 ? 22.973 8.667 -13.822 1.00 94.69 106 ALA A O 1
ATOM 837 N N . VAL A 1 107 ? 22.531 7.517 -11.954 1.00 94.81 107 VAL A N 1
ATOM 838 C CA . VAL A 1 107 ? 23.619 6.542 -12.145 1.00 94.81 107 VAL A CA 1
ATOM 839 C C . VAL A 1 107 ? 23.440 5.752 -13.440 1.00 94.81 107 VAL A C 1
ATOM 841 O O . VAL A 1 107 ? 24.410 5.573 -14.169 1.00 94.81 107 VAL A O 1
ATOM 844 N N . ALA A 1 108 ? 22.217 5.320 -13.762 1.00 93.12 108 ALA A N 1
ATOM 845 C CA . ALA A 1 108 ? 21.946 4.636 -15.024 1.00 93.12 108 ALA A CA 1
ATOM 846 C C . ALA A 1 108 ? 22.200 5.554 -16.232 1.00 93.12 108 ALA A C 1
ATOM 848 O O . ALA A 1 108 ? 22.918 5.176 -17.152 1.00 93.12 108 ALA A O 1
ATOM 849 N N . PHE A 1 109 ? 21.671 6.779 -16.204 1.00 92.75 109 PHE A N 1
ATOM 850 C CA . PHE A 1 109 ? 21.804 7.737 -17.301 1.00 92.75 109 PHE A CA 1
ATOM 851 C C . PHE A 1 109 ? 23.257 8.179 -17.523 1.00 92.75 109 PHE A C 1
ATOM 853 O O . PHE A 1 109 ? 23.763 8.113 -18.640 1.00 92.75 109 PHE A O 1
ATOM 860 N N . PHE A 1 110 ? 23.956 8.586 -16.460 1.00 91.75 110 PHE A N 1
ATOM 861 C CA . PHE A 1 110 ? 25.362 8.972 -16.549 1.00 91.75 110 PHE A CA 1
ATOM 862 C C . PHE A 1 110 ? 26.267 7.782 -16.852 1.00 91.75 110 PHE A C 1
ATOM 864 O O . PHE A 1 110 ? 27.283 7.974 -17.504 1.00 91.75 110 PHE A O 1
ATOM 871 N N . GLY A 1 111 ? 25.902 6.565 -16.445 1.00 90.25 111 GLY A N 1
ATOM 872 C CA . GLY A 1 111 ? 26.611 5.354 -16.850 1.00 90.25 111 GLY A CA 1
ATOM 873 C C . GLY A 1 111 ? 26.617 5.178 -18.367 1.00 90.25 111 GLY A C 1
ATOM 874 O O . GLY A 1 111 ? 27.682 5.017 -18.951 1.00 90.25 111 GLY A O 1
ATOM 875 N N . VAL A 1 112 ? 25.448 5.306 -19.001 1.00 88.19 112 VAL A N 1
ATOM 876 C CA . VAL A 1 112 ? 25.295 5.265 -20.468 1.00 88.19 112 VAL A CA 1
ATOM 877 C C . VAL A 1 112 ? 26.053 6.418 -21.132 1.00 88.19 112 VAL A C 1
ATOM 879 O O . VAL A 1 112 ? 26.758 6.212 -22.115 1.00 88.19 112 VAL A O 1
ATOM 882 N N . LEU A 1 113 ? 25.954 7.631 -20.578 1.00 88.19 113 LEU A N 1
ATOM 883 C CA . LEU A 1 113 ? 26.631 8.809 -21.124 1.00 88.19 113 LEU A CA 1
ATOM 884 C C . LEU A 1 113 ? 28.162 8.714 -21.032 1.00 88.19 113 LEU A C 1
ATOM 886 O O . LEU A 1 113 ? 28.855 9.117 -21.959 1.00 88.19 113 LEU A O 1
ATOM 890 N N . ILE A 1 114 ? 28.698 8.219 -19.916 1.00 88.31 114 ILE A N 1
ATOM 891 C CA . ILE A 1 114 ? 30.143 8.062 -19.716 1.00 88.31 114 ILE A CA 1
ATOM 892 C C . ILE A 1 114 ? 30.685 6.950 -20.615 1.00 88.31 114 ILE A C 1
ATOM 894 O O . ILE A 1 114 ? 31.744 7.136 -21.205 1.00 88.31 114 ILE A O 1
ATOM 898 N N . ASP A 1 115 ? 29.964 5.832 -20.746 1.00 85.31 115 ASP A N 1
ATOM 899 C CA . ASP A 1 115 ? 30.334 4.744 -21.660 1.00 85.31 115 ASP A CA 1
ATOM 900 C C . ASP A 1 115 ? 30.419 5.256 -23.105 1.00 85.31 115 ASP A C 1
ATOM 902 O O . ASP A 1 115 ? 31.433 5.054 -23.769 1.00 85.31 115 ASP A O 1
ATOM 906 N N . TYR A 1 116 ? 29.448 6.073 -23.526 1.00 84.38 116 TYR A N 1
ATOM 907 C CA . TYR A 1 116 ? 29.506 6.788 -24.801 1.00 84.38 116 TYR A CA 1
ATOM 908 C C . TYR A 1 116 ? 30.727 7.718 -24.920 1.00 84.38 116 TYR A C 1
ATOM 910 O O . TYR A 1 116 ? 31.494 7.611 -25.873 1.00 84.38 116 TYR A O 1
ATOM 918 N N . LEU A 1 117 ? 30.941 8.623 -23.956 1.00 85.81 117 LEU A N 1
ATOM 919 C CA . LEU A 1 117 ? 32.025 9.618 -24.011 1.00 85.81 117 LEU A CA 1
ATOM 920 C C . LEU A 1 117 ? 33.426 8.996 -24.026 1.00 85.81 117 LEU A C 1
ATOM 922 O O . LEU A 1 117 ? 34.371 9.620 -24.508 1.00 85.81 117 LEU A O 1
ATOM 926 N N . LEU A 1 118 ? 33.568 7.793 -23.474 1.00 85.38 118 LEU A N 1
ATOM 927 C CA . LEU A 1 118 ? 34.828 7.060 -23.421 1.00 85.38 118 LEU A CA 1
ATOM 928 C C . LEU A 1 118 ? 34.999 6.072 -24.582 1.00 85.38 118 LEU A C 1
ATOM 930 O O . LEU A 1 118 ? 36.007 5.367 -24.600 1.00 85.38 118 LEU A O 1
ATOM 934 N N . ASN A 1 119 ? 34.059 6.023 -25.538 1.00 78.62 119 ASN A N 1
ATOM 935 C CA . ASN A 1 119 ? 33.991 4.989 -26.579 1.00 78.62 119 ASN A CA 1
ATOM 936 C C . ASN A 1 119 ? 34.097 3.575 -25.983 1.00 78.62 119 ASN A C 1
ATOM 938 O O . ASN A 1 119 ? 34.846 2.730 -26.472 1.00 78.62 119 ASN A O 1
ATOM 942 N N . GLY A 1 120 ? 33.402 3.339 -24.872 1.00 71.25 120 GLY A N 1
ATOM 943 C CA . GLY A 1 120 ? 33.335 2.027 -24.252 1.00 71.25 120 GLY A CA 1
ATOM 944 C C . GLY A 1 120 ? 32.521 1.065 -25.115 1.00 71.25 120 GLY A C 1
ATOM 945 O O . GLY A 1 120 ? 31.454 1.409 -25.608 1.00 71.25 120 GLY A O 1
ATOM 946 N N . ASP A 1 121 ? 32.991 -0.172 -25.261 1.00 69.94 121 ASP A N 1
ATOM 947 C CA . ASP A 1 121 ? 32.232 -1.250 -25.915 1.00 69.94 121 ASP A CA 1
ATOM 948 C C . ASP A 1 121 ? 31.208 -1.897 -24.950 1.00 69.94 121 ASP A C 1
ATOM 950 O O . ASP A 1 121 ? 30.947 -3.100 -25.006 1.00 69.94 121 ASP A O 1
ATOM 954 N N . GLY A 1 122 ? 30.681 -1.143 -23.974 1.00 68.06 122 GLY A N 1
ATOM 955 C CA . GLY A 1 122 ? 29.795 -1.659 -22.924 1.00 68.06 122 GLY A CA 1
ATOM 956 C C . GLY A 1 122 ? 30.507 -2.277 -21.714 1.00 68.06 122 GLY A C 1
ATOM 957 O O . GLY A 1 122 ? 29.856 -2.803 -20.808 1.00 68.06 122 GLY A O 1
ATOM 958 N N . SER A 1 123 ? 31.839 -2.206 -21.635 1.00 72.62 123 SER A N 1
ATOM 959 C CA . SER A 1 123 ? 32.594 -2.737 -20.487 1.00 72.62 123 SER A CA 1
ATOM 960 C C . SER A 1 123 ? 32.280 -1.999 -19.176 1.00 72.62 123 SER A C 1
ATOM 962 O O . SER A 1 123 ? 32.245 -2.619 -18.107 1.00 72.62 123 SER A O 1
ATOM 964 N N . LEU A 1 124 ? 31.962 -0.699 -19.242 1.00 79.50 124 LEU A N 1
ATOM 965 C CA . LEU A 1 124 ? 31.532 0.088 -18.083 1.00 79.50 124 LEU A CA 1
ATOM 966 C C . LEU A 1 124 ? 30.104 -0.255 -17.653 1.00 79.50 124 LEU A C 1
ATOM 968 O O . LEU A 1 124 ? 29.788 -0.134 -16.467 1.00 79.50 124 LEU A O 1
ATOM 972 N N . ALA A 1 125 ? 29.264 -0.762 -18.560 1.00 77.94 125 ALA A N 1
ATOM 973 C CA . ALA A 1 125 ? 27.898 -1.164 -18.236 1.00 77.94 125 ALA A CA 1
ATOM 974 C C . ALA A 1 125 ? 27.873 -2.240 -17.140 1.00 77.94 125 ALA A C 1
ATOM 976 O O . ALA A 1 125 ? 27.064 -2.154 -16.219 1.00 77.94 125 ALA A O 1
ATOM 977 N N . CYS A 1 126 ? 28.813 -3.191 -17.157 1.00 80.69 126 CYS A N 1
ATOM 978 C CA . CYS A 1 126 ? 28.946 -4.207 -16.108 1.00 80.69 126 CYS A CA 1
ATOM 979 C C . CYS A 1 126 ? 29.192 -3.589 -14.720 1.00 80.69 126 CYS A C 1
ATOM 981 O O . CYS A 1 126 ? 28.549 -3.974 -13.740 1.00 80.69 126 CYS A O 1
ATOM 983 N N . PHE A 1 127 ? 30.079 -2.593 -14.627 1.00 86.06 127 PHE A N 1
ATOM 984 C CA . PHE A 1 127 ? 30.351 -1.886 -13.371 1.00 86.06 127 PHE A CA 1
ATOM 985 C C . PHE A 1 127 ? 29.150 -1.052 -12.912 1.00 86.06 127 PHE A C 1
ATOM 987 O O . PHE A 1 127 ? 28.805 -1.059 -11.729 1.00 86.06 127 PHE A O 1
ATOM 994 N N . ILE A 1 128 ? 28.470 -0.379 -13.841 1.00 89.62 128 ILE A N 1
ATOM 995 C CA . ILE A 1 128 ? 27.263 0.401 -13.550 1.00 89.62 128 ILE A CA 1
ATOM 996 C C . ILE A 1 128 ? 26.124 -0.503 -13.071 1.00 89.62 128 ILE A C 1
ATOM 998 O O . ILE A 1 128 ? 25.463 -0.166 -12.092 1.00 89.62 128 ILE A O 1
ATOM 1002 N N . ILE A 1 129 ? 25.926 -1.676 -13.677 1.00 89.50 129 ILE A N 1
ATOM 1003 C CA . ILE A 1 129 ? 24.925 -2.662 -13.238 1.00 89.50 129 ILE A CA 1
ATOM 1004 C C . ILE A 1 129 ? 25.217 -3.127 -11.808 1.00 89.50 129 ILE A C 1
ATOM 1006 O O . ILE A 1 129 ? 24.302 -3.174 -10.985 1.00 89.50 129 ILE A O 1
ATOM 1010 N N . MET A 1 130 ? 26.482 -3.401 -11.478 1.00 91.38 130 MET A N 1
ATOM 1011 C CA . MET A 1 130 ? 26.885 -3.750 -10.111 1.00 91.38 130 MET A CA 1
ATOM 1012 C C . MET A 1 130 ? 26.569 -2.625 -9.118 1.00 91.38 130 MET A C 1
ATOM 1014 O O . MET A 1 130 ? 25.992 -2.879 -8.059 1.00 91.38 130 MET A O 1
ATOM 1018 N N . ILE A 1 131 ? 26.878 -1.372 -9.465 1.00 93.81 131 ILE A N 1
ATOM 1019 C CA . ILE A 1 131 ? 26.539 -0.207 -8.634 1.00 93.81 131 ILE A CA 1
ATOM 1020 C C . ILE A 1 131 ? 25.018 -0.089 -8.468 1.00 93.81 131 ILE A C 1
ATOM 1022 O O . ILE A 1 131 ? 24.532 0.086 -7.351 1.00 93.81 131 ILE A O 1
ATOM 1026 N N . LEU A 1 132 ? 24.246 -0.222 -9.547 1.00 93.88 132 LEU A N 1
ATOM 1027 C CA . LEU A 1 132 ? 22.783 -0.151 -9.514 1.00 93.88 132 LEU A CA 1
ATOM 1028 C C . LEU A 1 132 ? 22.175 -1.257 -8.649 1.00 93.88 132 LEU A C 1
ATOM 1030 O O . LEU A 1 132 ? 21.237 -0.988 -7.897 1.00 93.88 132 LEU A O 1
ATOM 1034 N N . PHE A 1 133 ? 22.729 -2.469 -8.699 1.00 93.94 133 PHE A N 1
ATOM 1035 C CA . PHE A 1 133 ? 22.315 -3.582 -7.850 1.00 93.94 133 PHE A CA 1
ATOM 1036 C C . PHE A 1 133 ? 22.584 -3.293 -6.366 1.00 93.94 133 PHE A C 1
ATOM 1038 O O . PHE A 1 133 ? 21.700 -3.465 -5.524 1.00 93.94 133 PHE A O 1
ATOM 1045 N N . LEU A 1 134 ? 23.766 -2.762 -6.039 1.00 94.94 134 LEU A N 1
ATOM 1046 C CA . LEU A 1 134 ? 24.087 -2.344 -4.672 1.00 94.94 134 LEU A CA 1
ATOM 1047 C C . LEU A 1 134 ? 23.152 -1.229 -4.186 1.00 94.94 134 LEU A C 1
ATOM 1049 O O . LEU A 1 134 ? 22.636 -1.301 -3.072 1.00 94.94 134 LEU A O 1
ATOM 1053 N N . LEU A 1 135 ? 22.871 -0.226 -5.022 1.00 93.69 135 LEU A N 1
ATOM 1054 C CA . LEU A 1 135 ? 21.935 0.856 -4.698 1.00 93.69 135 LEU A CA 1
ATOM 1055 C C . LEU A 1 135 ? 20.496 0.353 -4.538 1.00 93.69 135 LEU A C 1
ATOM 1057 O O . LEU A 1 135 ? 19.752 0.874 -3.701 1.00 93.69 135 LEU A O 1
ATOM 1061 N N . TRP A 1 136 ? 20.092 -0.653 -5.316 1.00 93.56 136 TRP A N 1
ATOM 1062 C CA . TRP A 1 136 ? 18.781 -1.285 -5.197 1.00 93.56 136 TRP A CA 1
ATOM 1063 C C . TRP A 1 136 ? 18.599 -1.960 -3.837 1.00 93.56 136 TRP A C 1
ATOM 1065 O O . TRP A 1 136 ? 17.548 -1.788 -3.220 1.00 93.56 136 TRP A O 1
ATOM 1075 N N . LEU A 1 137 ? 19.621 -2.649 -3.330 1.00 93.56 137 LEU A N 1
ATOM 1076 C CA . LEU A 1 137 ? 19.566 -3.275 -2.010 1.00 93.56 137 LEU A CA 1
ATOM 1077 C C . LEU A 1 137 ? 19.734 -2.255 -0.874 1.00 93.56 137 LEU A C 1
ATOM 1079 O O . LEU A 1 137 ? 18.993 -2.287 0.108 1.00 93.56 137 LEU A O 1
ATOM 1083 N N . ALA A 1 138 ? 20.688 -1.332 -0.997 1.00 91.94 138 ALA A N 1
ATOM 1084 C CA . ALA A 1 138 ? 21.081 -0.446 0.094 1.00 91.94 138 ALA A CA 1
ATOM 1085 C C . ALA A 1 138 ? 20.060 0.667 0.370 1.00 91.94 138 ALA A C 1
ATOM 1087 O O . ALA A 1 138 ? 19.661 0.861 1.519 1.00 91.94 138 ALA A O 1
ATOM 1088 N N . LEU A 1 139 ? 19.614 1.400 -0.658 1.00 91.81 139 LEU A N 1
ATOM 1089 C CA . LEU A 1 139 ? 18.819 2.620 -0.463 1.00 91.81 139 LEU A CA 1
ATOM 1090 C C . LEU A 1 139 ? 17.448 2.370 0.194 1.00 91.81 139 LEU A C 1
ATOM 1092 O O . LEU A 1 139 ? 17.106 3.101 1.130 1.00 91.81 139 LEU A O 1
ATOM 1096 N N . PRO A 1 140 ? 16.659 1.349 -0.205 1.00 91.12 140 PRO A N 1
ATOM 1097 C CA . PRO A 1 140 ? 15.397 1.055 0.468 1.00 91.12 140 PRO A CA 1
ATOM 1098 C C . PRO A 1 140 ? 15.609 0.608 1.915 1.00 91.12 140 PRO A C 1
ATOM 1100 O O . PRO A 1 140 ? 14.871 1.035 2.799 1.00 91.12 140 PRO A O 1
ATOM 1103 N N . ASN A 1 141 ? 16.633 -0.212 2.175 1.00 91.06 141 ASN A N 1
ATOM 1104 C CA . ASN A 1 141 ? 16.936 -0.704 3.521 1.00 91.06 141 ASN A CA 1
ATOM 1105 C C . ASN A 1 141 ? 17.365 0.431 4.455 1.00 91.06 141 ASN A C 1
ATOM 1107 O O . ASN A 1 141 ? 16.865 0.517 5.575 1.00 91.06 141 ASN A O 1
ATOM 1111 N N . LEU A 1 142 ? 18.199 1.351 3.966 1.00 90.62 142 LEU A N 1
ATOM 1112 C CA . LEU A 1 142 ? 18.604 2.546 4.703 1.00 90.62 142 LEU A CA 1
ATOM 1113 C C . LEU A 1 142 ? 17.399 3.442 5.038 1.00 90.62 142 LEU A C 1
ATOM 1115 O O . LEU A 1 142 ? 17.307 3.989 6.136 1.00 90.62 142 LEU A O 1
ATOM 1119 N N . GLY A 1 143 ? 16.454 3.579 4.104 1.00 87.44 143 GLY A N 1
ATOM 1120 C CA . GLY A 1 143 ? 15.202 4.303 4.327 1.00 87.44 143 GLY A CA 1
ATOM 1121 C C . GLY A 1 143 ? 14.322 3.670 5.407 1.00 87.44 143 GLY A C 1
ATOM 1122 O O . GLY A 1 143 ? 13.838 4.362 6.303 1.00 87.44 143 GLY A O 1
ATOM 1123 N N . MET A 1 144 ? 14.177 2.344 5.370 1.00 89.88 144 MET A N 1
ATOM 1124 C CA . MET A 1 144 ? 13.417 1.580 6.366 1.00 89.88 144 MET A CA 1
ATOM 1125 C C . MET A 1 144 ? 14.054 1.648 7.760 1.00 89.88 144 MET A C 1
ATOM 1127 O O . MET A 1 144 ? 13.348 1.774 8.760 1.00 89.88 144 MET A O 1
ATOM 1131 N N . GLU A 1 145 ? 15.384 1.607 7.839 1.00 89.56 145 GLU A N 1
ATOM 1132 C CA . GLU A 1 145 ? 16.113 1.745 9.100 1.00 89.56 145 GLU A CA 1
ATOM 1133 C C . GLU A 1 145 ? 15.959 3.150 9.696 1.00 89.56 145 GLU A C 1
ATOM 1135 O O . GLU A 1 145 ? 15.779 3.287 10.905 1.00 89.56 145 GLU A O 1
ATOM 1140 N N . LYS A 1 146 ? 15.958 4.198 8.859 1.00 88.50 146 LYS A N 1
ATOM 1141 C CA . LYS A 1 146 ? 15.676 5.571 9.306 1.00 88.50 146 LYS A CA 1
ATOM 1142 C C . LYS A 1 146 ? 14.275 5.711 9.889 1.00 88.50 146 LYS A C 1
ATOM 1144 O O . LYS A 1 146 ? 14.149 6.306 10.953 1.00 88.50 146 LYS A O 1
ATOM 1149 N N . ILE A 1 147 ? 13.254 5.131 9.248 1.00 87.00 147 ILE A N 1
ATOM 1150 C CA . ILE A 1 147 ? 11.891 5.092 9.810 1.00 87.00 147 ILE A CA 1
ATOM 1151 C C . ILE A 1 147 ? 11.923 4.456 11.204 1.00 87.00 147 ILE A C 1
ATOM 1153 O O . ILE A 1 147 ? 11.410 5.036 12.157 1.00 87.00 147 ILE A O 1
ATOM 1157 N N . LYS A 1 148 ? 12.560 3.285 11.335 1.00 86.38 148 LYS A N 1
ATOM 1158 C CA . LYS A 1 148 ? 12.649 2.560 12.610 1.00 86.38 148 LYS A CA 1
ATOM 1159 C C . LYS A 1 148 ? 13.331 3.400 13.698 1.00 86.38 148 LYS A C 1
ATOM 1161 O O . LYS A 1 148 ? 12.782 3.542 14.784 1.00 86.38 148 LYS A O 1
ATOM 1166 N N . LYS A 1 149 ? 14.479 4.007 13.385 1.00 85.81 149 LYS A N 1
ATOM 1167 C CA . LYS A 1 149 ? 15.231 4.868 14.312 1.00 85.81 149 LYS A CA 1
ATOM 1168 C C . LYS A 1 149 ? 14.442 6.107 14.740 1.00 85.81 149 LYS A C 1
ATOM 1170 O O . LYS A 1 149 ? 14.475 6.461 15.912 1.00 85.81 149 LYS A O 1
ATOM 1175 N N . GLU A 1 150 ? 13.730 6.761 13.823 1.00 83.56 150 GLU A N 1
ATOM 1176 C CA . GLU A 1 150 ? 12.920 7.946 14.148 1.00 83.56 150 GLU A CA 1
ATOM 1177 C C . GLU A 1 150 ? 11.694 7.599 15.012 1.00 83.56 150 GLU A C 1
ATOM 1179 O O . GLU A 1 150 ? 11.332 8.379 15.893 1.00 83.56 150 GLU A O 1
ATOM 1184 N N . LEU A 1 151 ? 11.104 6.414 14.823 1.00 78.56 151 LEU A N 1
ATOM 1185 C CA . LEU A 1 151 ? 10.022 5.897 15.672 1.00 78.56 151 LEU A CA 1
ATOM 1186 C C . LEU A 1 151 ? 10.511 5.519 17.080 1.00 78.56 151 LEU A C 1
ATOM 1188 O O . LEU A 1 151 ? 9.828 5.793 18.064 1.00 78.56 151 LEU A O 1
ATOM 1192 N N . GLU A 1 152 ? 11.698 4.916 17.187 1.00 76.81 152 GLU A N 1
ATOM 1193 C CA . GLU A 1 152 ? 12.321 4.556 18.469 1.00 76.81 152 GLU A CA 1
ATOM 1194 C C . GLU A 1 152 ? 12.782 5.793 19.260 1.00 76.81 152 GLU A C 1
ATOM 1196 O O . GLU A 1 152 ? 12.629 5.841 20.480 1.00 76.81 152 GLU A O 1
ATOM 1201 N N . ALA A 1 153 ? 13.305 6.815 18.573 1.00 75.94 153 ALA A N 1
ATOM 1202 C CA . ALA A 1 153 ? 13.820 8.040 19.188 1.00 75.94 153 ALA A CA 1
ATOM 1203 C C . ALA A 1 153 ? 12.727 8.992 19.705 1.00 75.94 153 ALA A C 1
ATOM 1205 O O . ALA A 1 153 ? 13.018 9.873 20.513 1.00 75.94 153 ALA A O 1
ATOM 1206 N N . ASN A 1 154 ? 11.475 8.839 19.264 1.00 62.88 154 ASN A N 1
ATOM 1207 C CA . ASN A 1 154 ? 10.369 9.685 19.703 1.00 62.88 154 ASN A CA 1
ATOM 1208 C C . ASN A 1 154 ? 9.150 8.839 20.126 1.00 62.88 154 ASN A C 1
ATOM 1210 O O . ASN A 1 154 ? 8.172 8.733 19.390 1.00 62.88 154 ASN A O 1
ATOM 1214 N N . PRO A 1 155 ? 9.157 8.252 21.338 1.00 51.72 155 PRO A N 1
ATOM 1215 C CA . PRO A 1 155 ? 8.105 7.343 21.803 1.00 51.72 155 PRO A CA 1
ATOM 1216 C C . PRO A 1 155 ? 6.738 8.013 22.035 1.00 51.72 155 PRO A C 1
ATOM 1218 O O . PRO A 1 155 ? 5.737 7.306 22.157 1.00 51.72 155 PRO A O 1
ATOM 1221 N N . ASN A 1 156 ? 6.648 9.352 22.043 1.00 47.31 156 ASN A N 1
ATOM 1222 C CA . ASN A 1 156 ? 5.368 10.080 22.001 1.00 47.31 156 ASN A CA 1
ATOM 1223 C C . ASN A 1 156 ? 4.709 10.038 20.610 1.00 47.31 156 ASN A C 1
ATOM 1225 O O . ASN A 1 156 ? 3.500 10.229 20.496 1.00 47.31 156 ASN A O 1
ATOM 1229 N N . ILE A 1 157 ? 5.456 9.685 19.559 1.00 50.53 157 ILE A N 1
ATOM 1230 C CA . ILE A 1 157 ? 4.880 9.249 18.282 1.00 50.53 157 ILE A CA 1
ATOM 1231 C C . ILE A 1 157 ? 4.105 7.941 18.490 1.00 50.53 157 ILE A C 1
ATOM 1233 O O . ILE A 1 157 ? 3.054 7.785 17.891 1.00 50.53 157 ILE A O 1
ATOM 1237 N N . SER A 1 158 ? 4.516 7.069 19.416 1.00 42.50 158 SER A N 1
ATOM 1238 C CA . SER A 1 158 ? 3.858 5.780 19.688 1.00 42.50 158 SER A CA 1
ATOM 1239 C C . SER A 1 158 ? 2.801 5.813 20.806 1.00 42.50 158 SER A C 1
ATOM 1241 O O . SER A 1 158 ? 1.822 5.077 20.719 1.00 42.50 158 SER A O 1
ATOM 1243 N N . ARG A 1 159 ? 2.951 6.648 21.849 1.00 37.16 159 ARG A N 1
ATOM 1244 C CA . ARG A 1 159 ? 2.036 6.684 23.018 1.00 37.16 159 ARG A CA 1
ATOM 1245 C C . ARG A 1 159 ? 0.788 7.555 22.852 1.00 37.16 159 ARG A C 1
ATOM 1247 O O . ARG A 1 159 ? -0.253 7.209 23.399 1.00 37.16 159 ARG A O 1
ATOM 1254 N N . GLU A 1 160 ? 0.840 8.609 22.045 1.00 38.50 160 GLU A N 1
ATOM 1255 C CA . GLU A 1 160 ? -0.346 9.406 21.685 1.00 38.50 160 GLU A CA 1
ATOM 1256 C C . GLU A 1 160 ? -1.331 8.609 20.794 1.00 38.50 160 GLU A C 1
ATOM 1258 O O . GLU A 1 160 ? -2.514 8.924 20.719 1.00 38.50 160 GLU A O 1
ATOM 1263 N N . ASN A 1 161 ? -0.880 7.501 20.191 1.00 39.34 161 ASN A N 1
ATOM 1264 C CA . ASN A 1 161 ? -1.694 6.632 19.328 1.00 39.34 161 ASN A CA 1
ATOM 1265 C C . ASN A 1 161 ? -2.622 5.666 20.064 1.00 39.34 161 ASN A C 1
ATOM 1267 O O . ASN A 1 161 ? -3.499 5.086 19.430 1.00 39.34 161 ASN A O 1
ATOM 1271 N N . ALA A 1 162 ? -2.436 5.457 21.369 1.00 37.81 162 ALA A N 1
ATOM 1272 C CA . ALA A 1 162 ? -3.362 4.639 22.152 1.00 37.81 162 ALA A CA 1
ATOM 1273 C C . ALA A 1 162 ? -4.554 5.457 22.681 1.00 37.81 162 ALA A C 1
ATOM 1275 O O . ALA A 1 162 ? -5.568 4.874 23.050 1.00 37.81 162 ALA A O 1
ATOM 1276 N N . GLN A 1 163 ? -4.445 6.792 22.712 1.00 35.19 163 GLN A N 1
ATOM 1277 C CA . GLN A 1 163 ? -5.492 7.674 23.242 1.00 35.19 163 GLN A CA 1
ATOM 1278 C C . GLN A 1 163 ? -6.043 8.692 22.235 1.00 35.19 163 GLN A C 1
ATOM 1280 O O . GLN A 1 163 ? -7.078 9.289 22.509 1.00 35.19 163 GLN A O 1
ATOM 1285 N N . VAL A 1 164 ? -5.413 8.874 21.069 1.00 40.88 164 VAL A N 1
ATOM 1286 C CA . VAL A 1 164 ? -5.828 9.877 20.075 1.00 40.88 164 VAL A CA 1
ATOM 1287 C C . VAL A 1 164 ? -5.855 9.265 18.666 1.00 40.88 164 VAL A C 1
ATOM 1289 O O . VAL A 1 164 ? -5.166 9.698 17.745 1.00 40.88 164 VAL A O 1
ATOM 1292 N N . GLN A 1 165 ? -6.703 8.251 18.459 1.00 30.83 165 GLN A N 1
ATOM 1293 C CA . GLN A 1 165 ? -7.404 8.160 17.171 1.00 30.83 165 GLN A CA 1
ATOM 1294 C C . GLN A 1 165 ? -8.148 9.491 16.993 1.00 30.83 165 GLN A C 1
ATOM 1296 O O . GLN A 1 165 ? -8.748 9.956 17.964 1.00 30.83 165 GLN A O 1
ATOM 1301 N N . PRO A 1 166 ? -8.144 10.143 15.814 1.00 36.41 166 PRO A N 1
ATOM 1302 C CA . PRO A 1 166 ? -9.037 11.263 15.615 1.00 36.41 166 PRO A CA 1
ATOM 1303 C C . PRO A 1 166 ? -10.450 10.704 15.741 1.00 36.41 166 PRO A C 1
ATOM 1305 O O . PRO A 1 166 ? -10.964 10.025 14.842 1.00 36.41 166 PRO A O 1
ATOM 1308 N N . ASN A 1 167 ? -11.051 11.051 16.871 1.00 34.88 167 ASN A N 1
ATOM 1309 C CA . ASN A 1 167 ? -12.456 11.018 17.229 1.00 34.88 167 ASN A CA 1
ATOM 1310 C C . ASN A 1 167 ? -13.305 11.840 16.235 1.00 34.88 167 ASN A C 1
ATOM 1312 O O . ASN A 1 167 ? -14.260 12.468 16.612 1.00 34.88 167 ASN A O 1
ATOM 1316 N N . ILE A 1 168 ? -12.919 11.910 14.961 1.00 36.75 168 ILE A N 1
ATOM 1317 C CA . ILE A 1 168 ? -13.676 12.504 13.863 1.00 36.75 168 ILE A CA 1
ATOM 1318 C C . ILE A 1 168 ? -14.038 11.395 12.876 1.00 36.75 168 ILE A C 1
ATOM 1320 O O . ILE A 1 168 ? -15.099 11.455 12.298 1.00 36.75 168 ILE A O 1
ATOM 1324 N N . SER A 1 169 ? -13.253 10.318 12.728 1.00 39.38 169 SER A N 1
ATOM 1325 C CA . SER A 1 169 ? -13.721 9.150 11.956 1.00 39.38 169 SER A CA 1
ATOM 1326 C C . SER A 1 169 ? -14.614 8.249 12.799 1.00 39.38 169 SER A C 1
ATOM 1328 O O . SER A 1 169 ? -15.681 7.892 12.348 1.00 39.38 169 SER A O 1
ATOM 1330 N N . ALA A 1 170 ? -14.269 7.958 14.054 1.00 38.19 170 ALA A N 1
ATOM 1331 C CA . ALA A 1 170 ? -15.184 7.223 14.921 1.00 38.19 170 ALA A CA 1
ATOM 1332 C C . ALA A 1 170 ? -16.453 8.028 15.231 1.00 38.19 170 ALA A C 1
ATOM 1334 O O . ALA A 1 170 ? -17.485 7.400 15.343 1.00 38.19 170 ALA A O 1
ATOM 1335 N N . GLU A 1 171 ? -16.386 9.367 15.304 1.00 35.44 171 GLU A N 1
ATOM 1336 C CA . GLU A 1 171 ? -17.535 10.240 15.602 1.00 35.44 171 GLU A CA 1
ATOM 1337 C C . GLU A 1 171 ? -18.370 10.583 14.347 1.00 35.44 171 GLU A C 1
ATOM 1339 O O . GLU A 1 171 ? -19.593 10.577 14.398 1.00 35.44 171 GLU A O 1
ATOM 1344 N N . VAL A 1 172 ? -17.751 10.798 13.175 1.00 41.28 172 VAL A N 1
ATOM 1345 C CA . VAL A 1 172 ? -18.495 10.990 11.909 1.00 41.28 172 VAL A CA 1
ATOM 1346 C C . VAL A 1 172 ? -19.055 9.670 11.392 1.00 41.28 172 VAL A C 1
ATOM 1348 O O . VAL A 1 172 ? -20.182 9.666 10.924 1.00 41.28 172 VAL A O 1
ATOM 1351 N N . LEU A 1 173 ? -18.327 8.555 11.522 1.00 41.47 173 LEU A N 1
ATOM 1352 C CA . LEU A 1 173 ? -18.834 7.228 11.166 1.00 41.47 173 LEU A CA 1
ATOM 1353 C C . LEU A 1 173 ? -19.788 6.715 12.259 1.00 41.47 173 LEU A C 1
ATOM 1355 O O . LEU A 1 173 ? -20.781 6.100 11.916 1.00 41.47 173 LEU A O 1
ATOM 1359 N N . SER A 1 174 ? -19.601 7.002 13.560 1.00 47.69 174 SER A N 1
ATOM 1360 C CA . SER A 1 174 ? -20.627 6.676 14.579 1.00 47.69 174 SER A CA 1
ATOM 1361 C C . SER A 1 174 ? -21.942 7.398 14.348 1.00 47.69 174 SER A C 1
ATOM 1363 O O . SER A 1 174 ? -22.985 6.860 14.719 1.00 47.69 174 SER A O 1
ATOM 1365 N N . ASN A 1 175 ? -21.876 8.597 13.769 1.00 54.06 175 ASN A N 1
ATOM 1366 C CA . ASN A 1 175 ? -23.025 9.456 13.503 1.00 54.06 175 ASN A CA 1
ATOM 1367 C C . ASN A 1 175 ? -23.441 9.392 12.021 1.00 54.06 175 ASN A C 1
ATOM 1369 O O . ASN A 1 175 ? -24.278 10.170 11.568 1.00 54.06 175 ASN A O 1
ATOM 1373 N N . GLU A 1 176 ? -22.854 8.485 11.232 1.00 68.69 176 GLU A N 1
ATOM 1374 C CA . GLU A 1 176 ? -23.269 8.262 9.854 1.00 68.69 176 GLU A CA 1
ATOM 1375 C C . GLU A 1 176 ? -24.492 7.348 9.845 1.00 68.69 176 GLU A C 1
ATOM 1377 O O . GLU A 1 176 ? -24.418 6.157 10.153 1.00 68.69 176 GLU A O 1
ATOM 1382 N N . VAL A 1 177 ? -25.636 7.937 9.496 1.00 73.44 177 VAL A N 1
ATOM 1383 C CA . VAL A 1 177 ? -26.889 7.215 9.286 1.00 73.44 177 VAL A CA 1
ATOM 1384 C C . VAL A 1 177 ? -26.831 6.492 7.946 1.00 73.44 177 VAL A C 1
ATOM 1386 O O . VAL A 1 177 ? -26.916 7.120 6.884 1.00 73.44 177 VAL A O 1
ATOM 1389 N N . ILE A 1 178 ? -26.726 5.168 7.998 1.00 77.38 178 ILE A N 1
ATOM 1390 C CA . ILE A 1 178 ? -26.812 4.307 6.820 1.00 77.38 178 ILE A CA 1
ATOM 1391 C C . ILE A 1 178 ? -28.265 3.872 6.677 1.00 77.38 178 ILE A C 1
ATOM 1393 O O . ILE A 1 178 ? -28.776 3.108 7.491 1.00 77.38 178 ILE A O 1
ATOM 1397 N N . ASP A 1 179 ? -28.924 4.405 5.651 1.00 74.31 179 ASP A N 1
ATOM 1398 C CA . ASP A 1 179 ? -30.345 4.216 5.369 1.00 74.31 179 ASP A CA 1
ATOM 1399 C C . ASP A 1 179 ? -30.532 3.311 4.147 1.00 74.31 179 ASP A C 1
ATOM 1401 O O . ASP A 1 179 ? -30.102 3.642 3.037 1.00 74.31 179 ASP A O 1
ATOM 1405 N N . LEU A 1 180 ? -31.195 2.174 4.357 1.00 66.50 180 LEU A N 1
ATOM 1406 C CA . LEU A 1 180 ? -31.476 1.180 3.321 1.00 66.50 180 LEU A CA 1
ATOM 1407 C C . LEU A 1 180 ? -32.417 1.682 2.215 1.00 66.50 180 LEU A C 1
ATOM 1409 O O . LEU A 1 180 ? -32.462 1.086 1.139 1.00 66.50 180 LEU A O 1
ATOM 1413 N N . THR A 1 181 ? -33.161 2.770 2.429 1.00 63.56 181 THR A N 1
ATOM 1414 C CA . THR A 1 181 ? -34.057 3.337 1.404 1.00 63.56 181 THR A CA 1
ATOM 1415 C C . THR A 1 181 ? -33.312 4.072 0.288 1.00 63.56 181 THR A C 1
ATOM 1417 O O . THR A 1 181 ? -33.866 4.261 -0.796 1.00 63.56 181 THR A O 1
ATOM 1420 N N . LYS A 1 182 ? -32.038 4.433 0.500 1.00 54.75 182 LYS A N 1
ATOM 1421 C CA . LYS A 1 182 ? -31.218 5.162 -0.482 1.00 54.75 182 LYS A CA 1
ATOM 1422 C C . LYS A 1 182 ? -30.643 4.290 -1.599 1.00 54.75 182 LYS A C 1
ATOM 1424 O O . LYS A 1 182 ? -30.265 4.831 -2.631 1.00 54.75 182 LYS A O 1
ATOM 1429 N N . GLU A 1 183 ? -30.617 2.962 -1.461 1.00 45.62 183 GLU A N 1
ATOM 1430 C CA . GLU A 1 183 ? -30.036 2.071 -2.487 1.00 45.62 183 GLU A CA 1
ATOM 1431 C C . GLU A 1 183 ? -30.960 1.872 -3.715 1.00 45.62 183 GLU A C 1
ATOM 1433 O O . GLU A 1 183 ? -30.623 1.123 -4.630 1.00 45.62 183 GLU A O 1
ATOM 1438 N N . LYS A 1 184 ? -32.122 2.549 -3.778 1.00 42.69 184 LYS A N 1
ATOM 1439 C CA . LYS A 1 184 ? -33.084 2.428 -4.894 1.00 42.69 184 LYS A CA 1
ATOM 1440 C C . LYS A 1 184 ? -33.645 3.724 -5.487 1.00 42.69 184 LYS A C 1
ATOM 1442 O O . LYS A 1 184 ? -34.512 3.634 -6.354 1.00 42.69 184 LYS A O 1
ATOM 1447 N N . ALA A 1 185 ? -33.176 4.901 -5.088 1.00 35.41 185 ALA A N 1
ATOM 1448 C CA . ALA A 1 185 ? -33.683 6.155 -5.643 1.00 35.41 185 ALA A CA 1
ATOM 1449 C C . ALA A 1 185 ? -32.537 7.042 -6.131 1.00 35.41 185 ALA A C 1
ATOM 1451 O O . ALA A 1 185 ? -31.680 7.450 -5.352 1.00 35.41 185 ALA A O 1
ATOM 1452 N N . GLU A 1 186 ? -32.551 7.322 -7.436 1.00 39.34 186 GLU A N 1
ATOM 1453 C CA . GLU A 1 186 ? -31.786 8.395 -8.067 1.00 39.34 186 GLU A CA 1
ATOM 1454 C C . GLU A 1 186 ? -31.909 9.700 -7.269 1.00 39.34 186 GLU A C 1
ATOM 1456 O O . GLU A 1 186 ? -32.958 9.994 -6.689 1.00 39.34 186 GLU A O 1
ATOM 1461 N N . GLU A 1 187 ? -30.816 10.466 -7.265 1.00 46.72 187 GLU A N 1
ATOM 1462 C CA . GLU A 1 187 ? -30.673 11.788 -6.659 1.00 46.72 187 GLU A CA 1
ATOM 1463 C C . GLU A 1 187 ? -31.935 12.648 -6.809 1.00 46.72 187 GLU A C 1
ATOM 1465 O O . GLU A 1 187 ? -32.184 13.285 -7.833 1.00 46.72 187 GLU A O 1
ATOM 1470 N N . LYS A 1 188 ? -32.715 12.727 -5.733 1.00 38.94 188 LYS A N 1
ATOM 1471 C CA . LYS A 1 188 ? -33.660 13.817 -5.525 1.00 38.94 188 LYS A CA 1
ATOM 1472 C C . LYS A 1 188 ? -33.632 14.222 -4.063 1.00 38.94 188 LYS A C 1
ATOM 1474 O O . LYS A 1 188 ? -34.207 13.558 -3.212 1.00 38.94 188 LYS A O 1
ATOM 1479 N N . GLU A 1 189 ? -32.872 15.287 -3.813 1.00 47.19 189 GLU A N 1
ATOM 1480 C CA . GLU A 1 189 ? -33.103 16.308 -2.787 1.00 47.19 189 GLU A CA 1
ATOM 1481 C C . GLU A 1 189 ? -33.839 15.806 -1.527 1.00 47.19 189 GLU A C 1
ATOM 1483 O O . GLU A 1 189 ? -34.982 16.162 -1.250 1.00 47.19 189 GLU A O 1
ATOM 1488 N N . ILE A 1 190 ? -33.180 14.941 -0.750 1.00 45.56 190 ILE A N 1
ATOM 1489 C CA . ILE A 1 190 ? -33.668 14.575 0.583 1.00 45.56 190 ILE A CA 1
ATOM 1490 C C . ILE A 1 190 ? -33.388 15.772 1.492 1.00 45.56 190 ILE A C 1
ATOM 1492 O O . ILE A 1 190 ? -32.230 16.131 1.720 1.00 45.56 190 ILE A O 1
ATOM 1496 N N . SER A 1 191 ? -34.457 16.405 1.976 1.00 47.44 191 SER A N 1
ATOM 1497 C CA . SER A 1 191 ? -34.404 17.584 2.835 1.00 47.44 191 SER A CA 1
ATOM 1498 C C . SER A 1 191 ? -33.542 17.332 4.079 1.00 47.44 191 SER A C 1
ATOM 1500 O O . SER A 1 191 ? -33.587 16.265 4.697 1.00 47.44 191 SER A O 1
ATOM 1502 N N . MET A 1 192 ? -32.754 18.338 4.468 1.00 47.62 192 MET A N 1
ATOM 1503 C CA . MET A 1 192 ? -31.927 18.320 5.686 1.00 47.62 192 MET A CA 1
ATOM 1504 C C . MET A 1 192 ? -32.730 17.957 6.952 1.00 47.62 192 MET A C 1
ATOM 1506 O O . MET A 1 192 ? -32.171 17.388 7.885 1.00 47.62 192 MET A O 1
ATOM 1510 N N . GLU A 1 193 ? -34.040 18.210 6.943 1.00 45.53 193 GLU A N 1
ATOM 1511 C CA . GLU A 1 193 ? -34.990 17.919 8.021 1.00 45.53 193 GLU A CA 1
ATOM 1512 C C . GLU A 1 193 ? -35.141 16.410 8.308 1.00 45.53 193 GLU A C 1
ATOM 1514 O O . GLU A 1 193 ? -35.146 16.001 9.467 1.00 45.53 193 GLU A O 1
ATOM 1519 N N . ASN A 1 194 ? -35.151 15.552 7.278 1.00 59.31 194 ASN A N 1
ATOM 1520 C CA . ASN A 1 194 ? -35.283 14.099 7.468 1.00 59.31 194 ASN A CA 1
ATOM 1521 C C . ASN A 1 194 ? -33.992 13.465 8.031 1.00 59.31 194 ASN A C 1
ATOM 1523 O O . ASN A 1 194 ? -34.019 12.592 8.897 1.00 59.31 194 ASN A O 1
ATOM 1527 N N . LYS A 1 195 ? -32.824 13.964 7.599 1.00 57.59 195 LYS A N 1
ATOM 1528 C CA . LYS A 1 195 ? -31.521 13.498 8.109 1.00 57.59 195 LYS A CA 1
ATOM 1529 C C . LYS A 1 195 ? -31.323 13.853 9.588 1.00 57.59 195 LYS A C 1
ATOM 1531 O O . LYS A 1 195 ? -30.728 13.067 10.321 1.00 57.59 195 LYS A O 1
ATOM 1536 N N . GLN A 1 196 ? -31.826 15.011 10.013 1.00 59.59 196 GLN A N 1
ATOM 1537 C CA . GLN A 1 196 ? -31.778 15.446 11.407 1.00 59.59 196 GLN A CA 1
ATOM 1538 C C . GLN A 1 196 ? -32.687 14.580 12.299 1.00 59.59 196 GLN A C 1
ATOM 1540 O O . GLN A 1 196 ? -32.251 14.148 13.362 1.00 59.59 196 GLN A O 1
ATOM 1545 N N . SER A 1 197 ? -33.876 14.202 11.812 1.00 78.06 197 SER A N 1
ATOM 1546 C CA . SER A 1 197 ? -34.787 13.291 12.522 1.00 78.06 197 SER A CA 1
ATOM 1547 C C . SER A 1 197 ? -34.210 11.879 12.721 1.00 78.06 197 SER A C 1
ATOM 1549 O O . SER A 1 197 ? -34.307 11.321 13.814 1.00 78.06 197 SER A O 1
ATOM 1551 N N . HIS A 1 198 ? -33.549 11.301 11.709 1.00 83.94 198 HIS A N 1
ATOM 1552 C CA . HIS A 1 198 ? -32.931 9.973 11.852 1.00 83.94 198 HIS A CA 1
ATOM 1553 C C . HIS A 1 198 ? -31.793 9.960 12.880 1.00 83.94 198 HIS A C 1
ATOM 1555 O O . HIS A 1 198 ? -31.668 9.001 13.642 1.00 83.94 198 HIS A O 1
ATOM 1561 N N . GLN A 1 199 ? -30.976 11.017 12.922 1.00 80.69 199 GLN A N 1
ATOM 1562 C CA . GLN A 1 199 ? -29.886 11.117 13.891 1.00 80.69 199 GLN A CA 1
ATOM 1563 C C . GLN A 1 199 ? -30.419 11.180 15.328 1.00 80.69 199 GLN A C 1
ATOM 1565 O O . GLN A 1 199 ? -29.931 10.451 16.185 1.00 80.69 199 GLN A O 1
ATOM 1570 N N . GLU A 1 200 ? -31.465 11.972 15.575 1.00 84.81 200 GLU A N 1
ATOM 1571 C CA . GLU A 1 200 ? -32.097 12.082 16.897 1.00 84.81 200 GLU A CA 1
ATOM 1572 C C . GLU A 1 200 ? -32.657 10.734 17.389 1.00 84.81 200 GLU A C 1
ATOM 1574 O O . GLU A 1 200 ? -32.495 10.377 18.561 1.00 84.81 200 GLU A O 1
ATOM 1579 N N . ILE A 1 201 ? -33.259 9.946 16.489 1.00 87.88 201 ILE A N 1
ATOM 1580 C CA . ILE A 1 201 ? -33.747 8.592 16.798 1.00 87.88 201 ILE A CA 1
ATOM 1581 C C . ILE A 1 201 ? -32.580 7.671 17.181 1.00 87.88 201 ILE A C 1
ATOM 1583 O O . ILE A 1 201 ? -32.650 6.980 18.201 1.00 87.88 201 ILE A O 1
ATOM 1587 N N . LEU A 1 202 ? -31.492 7.668 16.405 1.00 90.44 202 LEU A N 1
ATOM 1588 C CA . LEU A 1 202 ? -30.324 6.829 16.692 1.00 90.44 202 LEU A CA 1
ATOM 1589 C C . LEU A 1 202 ? -29.605 7.246 17.976 1.00 90.44 202 LEU A C 1
ATOM 1591 O O . LEU A 1 202 ? -29.166 6.373 18.723 1.00 90.44 202 LEU A O 1
ATOM 1595 N N . ASP A 1 203 ? -29.517 8.543 18.263 1.00 88.50 203 ASP A N 1
ATOM 1596 C CA . ASP A 1 203 ? -28.917 9.061 19.494 1.00 88.50 203 ASP A CA 1
ATOM 1597 C C . ASP A 1 203 ? -29.723 8.616 20.724 1.00 88.50 203 ASP A C 1
ATOM 1599 O O . ASP A 1 203 ? -29.142 8.187 21.728 1.00 88.50 203 ASP A O 1
ATOM 1603 N N . SER A 1 204 ? -31.059 8.633 20.630 1.00 88.62 204 SER A N 1
ATOM 1604 C 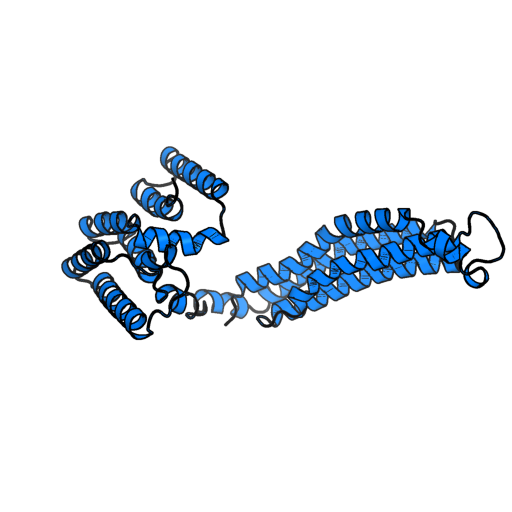CA . SER A 1 204 ? -31.951 8.114 21.674 1.00 88.62 204 SER A CA 1
ATOM 1605 C C . SER A 1 204 ? -31.768 6.608 21.892 1.00 88.62 204 SER A C 1
ATOM 1607 O O . SER A 1 204 ? -31.582 6.162 23.029 1.00 88.62 204 SER A O 1
ATOM 1609 N N . ILE A 1 205 ? -31.741 5.823 20.811 1.00 91.81 205 ILE A N 1
ATOM 1610 C CA . ILE A 1 205 ? -31.501 4.374 20.878 1.00 91.81 205 ILE A CA 1
ATOM 1611 C C . ILE A 1 205 ? -30.125 4.091 21.490 1.00 91.81 205 ILE A C 1
ATOM 1613 O O . ILE A 1 205 ? -30.001 3.258 22.388 1.00 91.81 205 ILE A O 1
ATOM 1617 N N . LEU A 1 206 ? -29.087 4.807 21.058 1.00 91.69 206 LEU A N 1
ATOM 1618 C CA . LEU A 1 206 ? -27.725 4.642 21.557 1.00 91.69 206 LEU A CA 1
ATOM 1619 C C . LEU A 1 206 ? -27.617 4.972 23.051 1.00 91.69 206 LEU A C 1
ATOM 1621 O O . LEU A 1 206 ? -26.894 4.283 23.776 1.00 91.69 206 LEU A O 1
ATOM 1625 N N . ALA A 1 207 ? -28.322 6.002 23.524 1.00 89.25 207 ALA A N 1
ATOM 1626 C CA . ALA A 1 207 ? -28.388 6.337 24.943 1.00 89.25 207 ALA A CA 1
ATOM 1627 C C . ALA A 1 207 ? -29.034 5.204 25.758 1.00 89.25 207 ALA A C 1
ATOM 1629 O O . ALA A 1 207 ? -28.468 4.781 26.768 1.00 89.25 207 ALA A O 1
ATOM 1630 N N . ASN A 1 208 ? -30.151 4.649 25.279 1.00 88.81 208 ASN A N 1
ATOM 1631 C CA . ASN A 1 208 ? -30.836 3.539 25.944 1.00 88.81 208 ASN A CA 1
ATOM 1632 C C . ASN A 1 208 ? -30.006 2.243 25.929 1.00 88.81 208 ASN A C 1
ATOM 1634 O O . ASN A 1 208 ? -29.950 1.548 26.941 1.00 88.81 208 ASN A O 1
ATOM 1638 N N . LEU A 1 209 ? -29.278 1.947 24.844 1.00 90.94 209 LEU A N 1
ATOM 1639 C CA . LEU A 1 209 ? -28.339 0.813 24.787 1.00 90.94 209 LEU A CA 1
ATOM 1640 C C . LEU A 1 209 ? -27.183 0.945 25.794 1.00 90.94 209 LEU A C 1
ATOM 1642 O O . LEU A 1 209 ? -26.657 -0.064 26.260 1.00 90.94 209 LEU A O 1
ATOM 1646 N N . LYS A 1 210 ? -26.776 2.172 26.142 1.00 91.50 210 LYS A N 1
ATOM 1647 C CA . LYS A 1 210 ? -25.743 2.442 27.160 1.00 91.50 210 LYS A CA 1
ATOM 1648 C C . LYS A 1 210 ? -26.290 2.442 28.593 1.00 91.50 210 LYS A C 1
ATOM 1650 O O . LYS A 1 210 ? -25.492 2.526 29.529 1.00 91.50 210 LYS A O 1
ATOM 1655 N N . SER A 1 211 ? -27.610 2.366 28.777 1.00 88.81 211 SER A N 1
ATOM 1656 C CA . SER A 1 211 ? -28.240 2.375 30.099 1.00 88.81 211 SER A CA 1
ATOM 1657 C C . SER A 1 211 ? -27.797 1.176 30.939 1.00 88.81 211 SER A C 1
ATOM 1659 O O . SER A 1 211 ? -27.629 0.055 30.451 1.00 88.81 211 SER A O 1
ATOM 1661 N N . THR A 1 212 ? -27.649 1.390 32.244 1.00 86.62 212 THR A N 1
ATOM 1662 C CA . THR A 1 212 ? -27.382 0.311 33.204 1.00 86.62 212 THR A CA 1
ATOM 1663 C C . THR A 1 212 ? -28.614 -0.563 33.450 1.00 86.62 212 THR A C 1
ATOM 1665 O O . THR A 1 212 ? -28.473 -1.683 33.938 1.00 86.62 212 THR A O 1
ATOM 1668 N N . ASN A 1 213 ? -29.809 -0.098 33.075 1.00 89.19 213 ASN A N 1
ATOM 1669 C CA . ASN A 1 213 ? -31.056 -0.839 33.206 1.00 89.19 213 ASN A CA 1
ATOM 1670 C C . ASN A 1 213 ? -31.268 -1.799 32.024 1.00 89.19 213 ASN A C 1
ATOM 1672 O O . ASN A 1 213 ? -31.301 -1.395 30.862 1.00 89.19 213 ASN A O 1
ATOM 1676 N N . ASP A 1 214 ? -31.468 -3.079 32.334 1.00 88.75 214 ASP A N 1
ATOM 1677 C CA . ASP A 1 214 ? -31.709 -4.126 31.340 1.00 88.75 214 ASP A CA 1
ATOM 1678 C C . ASP A 1 214 ? -32.986 -3.887 30.519 1.00 88.75 214 ASP A C 1
ATOM 1680 O O . ASP A 1 214 ? -33.044 -4.286 29.356 1.00 88.75 214 ASP A O 1
ATOM 1684 N N . ALA A 1 215 ? -34.014 -3.259 31.104 1.00 89.19 215 ALA A N 1
ATOM 1685 C CA . ALA A 1 215 ? -35.263 -2.956 30.405 1.00 89.19 215 ALA A CA 1
ATOM 1686 C C . ALA A 1 215 ? -35.043 -1.932 29.282 1.00 89.19 215 ALA A C 1
ATOM 1688 O O . ALA A 1 215 ? -35.486 -2.164 28.158 1.00 89.19 215 ALA A O 1
ATOM 1689 N N . ASP A 1 216 ? -34.284 -0.868 29.558 1.00 89.06 216 ASP A N 1
ATOM 1690 C CA . ASP A 1 216 ? -33.965 0.180 28.583 1.00 89.06 216 ASP A CA 1
ATOM 1691 C C . ASP A 1 216 ? -33.132 -0.389 27.426 1.00 89.06 216 ASP A C 1
ATOM 1693 O O . ASP A 1 216 ? -33.428 -0.134 26.258 1.00 89.06 216 ASP A O 1
ATOM 1697 N N . ARG A 1 217 ? -32.131 -1.231 27.733 1.00 92.00 217 ARG A N 1
ATOM 1698 C CA . ARG A 1 217 ? -31.300 -1.881 26.704 1.00 92.00 217 ARG A CA 1
ATOM 1699 C C . ARG A 1 217 ? -32.124 -2.804 25.806 1.00 92.00 217 ARG A C 1
ATOM 1701 O O . ARG A 1 217 ? -31.946 -2.788 24.591 1.00 92.00 217 ARG A O 1
ATOM 1708 N N . LYS A 1 218 ? -33.052 -3.584 26.377 1.00 91.19 218 LYS A N 1
ATOM 1709 C CA . LYS A 1 218 ? -33.971 -4.437 25.598 1.00 91.19 218 LYS A CA 1
ATOM 1710 C C . LYS A 1 218 ? -34.905 -3.616 24.723 1.00 91.19 218 LYS A C 1
ATOM 1712 O O . LYS A 1 218 ? -35.070 -3.943 23.554 1.00 91.19 218 LYS A O 1
ATOM 1717 N N . GLN A 1 219 ? -35.490 -2.555 25.273 1.00 90.56 219 GLN A N 1
ATOM 1718 C CA . GLN A 1 219 ? -36.371 -1.667 24.523 1.00 90.56 219 GLN A CA 1
ATOM 1719 C C . GLN A 1 219 ? -35.634 -1.014 23.350 1.00 90.56 219 GLN A C 1
ATOM 1721 O O . GLN A 1 219 ? -36.184 -0.936 22.257 1.00 90.56 219 GLN A O 1
ATOM 1726 N N . ALA A 1 220 ? -34.381 -0.605 23.543 1.00 92.25 220 ALA A N 1
ATOM 1727 C CA . ALA A 1 220 ? -33.563 -0.043 22.475 1.00 92.25 220 ALA A CA 1
ATOM 1728 C C . ALA A 1 220 ? -33.263 -1.062 21.363 1.00 92.25 220 ALA A C 1
ATOM 1730 O O . ALA A 1 220 ? -33.323 -0.722 20.184 1.00 92.25 220 ALA A O 1
ATOM 1731 N N . ILE A 1 221 ? -32.982 -2.321 21.721 1.00 94.06 221 ILE A N 1
ATOM 1732 C CA . ILE A 1 221 ? -32.822 -3.406 20.740 1.00 94.06 221 ILE A CA 1
ATOM 1733 C C . ILE A 1 221 ? -34.124 -3.642 19.964 1.00 94.06 221 ILE A C 1
ATOM 1735 O O . ILE A 1 221 ? -34.078 -3.868 18.758 1.00 94.06 221 ILE A O 1
ATOM 1739 N N . GLU A 1 222 ? -35.279 -3.553 20.622 1.00 92.50 222 GLU A N 1
ATOM 1740 C CA . GLU A 1 222 ? -36.574 -3.685 19.949 1.00 92.50 222 GLU A CA 1
ATOM 1741 C C . GLU A 1 222 ? -36.828 -2.525 18.978 1.00 92.50 222 GLU A C 1
ATOM 1743 O O . GLU A 1 222 ? -37.203 -2.752 17.833 1.00 92.50 222 GLU A O 1
ATOM 1748 N N . GLN A 1 223 ? -36.511 -1.289 19.377 1.00 91.25 223 GLN A N 1
ATOM 1749 C CA . GLN A 1 223 ? -36.599 -0.115 18.500 1.00 91.25 223 GLN A CA 1
ATOM 1750 C C . GLN A 1 223 ? -35.746 -0.259 17.232 1.00 91.25 223 GLN A C 1
ATOM 1752 O O . GLN A 1 223 ? -36.143 0.222 16.174 1.00 91.25 223 GLN A O 1
ATOM 1757 N N . LEU A 1 224 ? -34.608 -0.959 17.304 1.00 93.19 224 LEU A N 1
ATOM 1758 C CA . LEU A 1 224 ? -33.778 -1.237 16.128 1.00 93.19 224 LEU A CA 1
ATOM 1759 C C . LEU A 1 224 ? -34.451 -2.151 15.100 1.00 93.19 224 LEU A C 1
ATOM 1761 O O . LEU A 1 224 ? -34.075 -2.105 13.930 1.00 93.19 224 LEU A O 1
ATOM 1765 N N . ARG A 1 225 ? -35.423 -2.977 15.506 1.00 91.94 225 ARG A N 1
ATOM 1766 C CA . ARG A 1 225 ? -36.186 -3.842 14.589 1.00 91.94 225 ARG A CA 1
ATOM 1767 C C . ARG A 1 225 ? -37.202 -3.053 13.767 1.00 91.94 225 ARG A C 1
ATOM 1769 O O . ARG A 1 225 ? -37.529 -3.463 12.658 1.00 91.94 225 ARG A O 1
ATOM 1776 N N . GLU A 1 226 ? -37.667 -1.933 14.310 1.00 90.38 226 GLU A N 1
ATOM 1777 C CA . GLU A 1 226 ? -38.695 -1.078 13.710 1.00 90.38 226 GLU A CA 1
ATOM 1778 C C . GLU A 1 226 ? -38.120 -0.049 12.725 1.00 90.38 226 GLU A C 1
ATOM 1780 O O . GLU A 1 226 ? -38.866 0.577 11.972 1.00 90.38 226 GLU A O 1
ATOM 1785 N N . ILE A 1 227 ? -36.794 0.135 12.704 1.00 89.00 227 ILE A N 1
ATOM 1786 C CA . ILE A 1 227 ? -36.121 1.098 11.826 1.00 89.00 227 ILE A CA 1
ATOM 1787 C C . ILE A 1 227 ? -35.283 0.408 10.747 1.00 89.00 227 ILE A C 1
ATOM 1789 O O . ILE A 1 227 ? -34.687 -0.652 10.940 1.00 89.00 227 ILE A O 1
ATOM 1793 N N . ASN A 1 228 ? -35.196 1.048 9.584 1.00 89.81 228 ASN A N 1
ATOM 1794 C CA . ASN A 1 228 ? -34.450 0.570 8.415 1.00 89.81 228 ASN A CA 1
ATOM 1795 C C . ASN A 1 228 ? -33.107 1.296 8.211 1.00 89.81 228 ASN A C 1
ATOM 1797 O O . ASN A 1 228 ? -32.454 1.122 7.181 1.00 89.81 228 ASN A O 1
ATOM 1801 N N . PHE A 1 229 ? -32.681 2.080 9.198 1.00 88.56 229 PHE A N 1
ATOM 1802 C CA . PHE A 1 229 ? -31.394 2.761 9.230 1.00 88.56 229 PHE A CA 1
ATOM 1803 C C . PHE A 1 229 ? -30.650 2.442 10.529 1.00 88.56 229 PHE A C 1
ATOM 1805 O O . PHE A 1 229 ? -31.258 2.082 11.533 1.00 88.56 229 PHE A O 1
ATOM 1812 N N . SER A 1 230 ? -29.323 2.525 10.508 1.00 92.38 230 SER A N 1
ATOM 1813 C CA . SER A 1 230 ? -28.484 2.307 11.694 1.00 92.38 230 SER A CA 1
ATOM 1814 C C . SER A 1 230 ? -27.167 3.074 11.575 1.00 92.38 230 SER A C 1
ATOM 1816 O O . SER A 1 230 ? -26.924 3.752 10.572 1.00 92.38 230 SER A O 1
ATOM 1818 N N . SER A 1 231 ? -26.313 2.962 12.593 1.00 89.50 231 SER A N 1
ATOM 1819 C CA . SER A 1 231 ? -24.974 3.539 12.598 1.00 89.50 231 SER A CA 1
ATOM 1820 C C . SER A 1 231 ? -23.892 2.567 13.092 1.00 89.50 231 SER A C 1
ATOM 1822 O O . SER A 1 231 ? -24.155 1.652 13.884 1.00 89.50 231 SER A O 1
ATOM 1824 N N . PRO A 1 232 ? -22.631 2.785 12.683 1.00 90.00 232 PRO A N 1
ATOM 1825 C CA . PRO A 1 232 ? -21.457 2.109 13.230 1.00 90.00 232 PRO A CA 1
ATOM 1826 C C . PRO A 1 232 ? -21.352 2.106 14.761 1.00 90.00 232 PRO A C 1
ATOM 1828 O O . PRO A 1 232 ? -20.885 1.113 15.322 1.00 90.00 232 PRO A O 1
ATOM 1831 N N . ALA A 1 233 ? -21.799 3.159 15.461 1.00 88.88 233 ALA A N 1
ATOM 1832 C CA . ALA A 1 233 ? -21.776 3.175 16.929 1.00 88.88 233 ALA A CA 1
ATOM 1833 C C . ALA A 1 233 ? -22.740 2.159 17.532 1.00 88.88 233 ALA A C 1
ATOM 1835 O O . ALA A 1 233 ? -22.364 1.434 18.454 1.00 88.88 233 ALA A O 1
ATOM 1836 N N . ILE A 1 234 ? -23.962 2.100 17.005 1.00 92.81 234 ILE A N 1
ATOM 1837 C CA . ILE A 1 234 ? -24.964 1.135 17.451 1.00 92.81 234 ILE A CA 1
ATOM 1838 C C . ILE A 1 234 ? -24.461 -0.276 17.184 1.00 92.81 234 ILE A C 1
ATOM 1840 O O . ILE A 1 234 ? -24.421 -1.089 18.105 1.00 92.81 234 ILE A O 1
ATOM 1844 N N . ARG A 1 235 ? -23.992 -0.556 15.964 1.00 93.94 235 ARG A N 1
ATOM 1845 C CA . ARG A 1 235 ? -23.465 -1.879 15.617 1.00 93.94 235 ARG A CA 1
ATOM 1846 C C . ARG A 1 235 ? -22.306 -2.298 16.529 1.00 93.94 235 ARG A C 1
ATOM 1848 O O . ARG A 1 235 ? -22.325 -3.399 17.068 1.00 93.94 235 ARG A O 1
ATOM 1855 N N . SER A 1 236 ? -21.326 -1.420 16.741 1.00 91.06 236 SER A N 1
ATOM 1856 C CA . SER A 1 236 ? -20.183 -1.682 17.629 1.00 91.06 236 SER A CA 1
ATOM 1857 C C . SER A 1 236 ? -20.622 -1.961 19.072 1.00 91.06 236 SER A C 1
ATOM 1859 O O . SER A 1 236 ? -20.115 -2.875 19.729 1.00 91.06 236 SER A O 1
ATOM 1861 N N . LEU A 1 237 ? -21.612 -1.213 19.567 1.00 92.56 237 LEU A N 1
ATOM 1862 C CA . LEU A 1 237 ? -22.165 -1.436 20.897 1.00 92.56 237 LEU A CA 1
ATOM 1863 C C . LEU A 1 237 ? -22.909 -2.774 20.989 1.00 92.56 237 LEU A C 1
ATOM 1865 O O . LEU A 1 237 ? -22.727 -3.480 21.976 1.00 92.56 237 LEU A O 1
ATOM 1869 N N . LEU A 1 238 ? -23.665 -3.163 19.960 1.00 95.12 238 LEU A N 1
ATOM 1870 C CA . LEU A 1 238 ? -24.316 -4.473 19.888 1.00 95.12 238 LEU A CA 1
ATOM 1871 C C . LEU A 1 238 ? -23.300 -5.622 19.887 1.00 95.12 238 LEU A C 1
ATOM 1873 O O . LEU A 1 238 ? -23.497 -6.589 20.618 1.00 95.12 238 LEU A O 1
ATOM 1877 N N . GLU A 1 239 ? -22.186 -5.503 19.154 1.00 94.88 239 GLU A N 1
ATOM 1878 C CA . GLU A 1 239 ? -21.096 -6.491 19.202 1.00 94.88 239 GLU A CA 1
ATOM 1879 C C . GLU A 1 239 ? -20.546 -6.617 20.628 1.00 94.88 239 GLU A C 1
ATOM 1881 O O . GLU A 1 239 ? -20.438 -7.718 21.170 1.00 94.88 239 GLU A O 1
ATOM 1886 N N . LYS A 1 240 ? -20.281 -5.493 21.299 1.00 93.69 240 LYS A N 1
ATOM 1887 C CA . LYS A 1 240 ? -19.822 -5.512 22.691 1.00 93.69 240 LYS A CA 1
ATOM 1888 C C . LYS A 1 240 ? -20.854 -6.137 23.633 1.00 93.69 240 LYS A C 1
ATOM 1890 O O . LYS A 1 240 ? -20.489 -6.966 24.464 1.00 93.69 240 LYS A O 1
ATOM 1895 N N . MET A 1 241 ? -22.125 -5.761 23.508 1.00 92.50 241 MET A N 1
ATOM 1896 C CA . MET A 1 241 ? -23.212 -6.296 24.329 1.00 92.50 241 MET A CA 1
ATOM 1897 C C . MET A 1 241 ? -23.374 -7.799 24.114 1.00 92.50 241 MET A C 1
ATOM 1899 O O . MET A 1 241 ? -23.452 -8.534 25.089 1.00 92.50 241 MET A O 1
ATOM 1903 N N . SER A 1 242 ? -23.328 -8.279 22.871 1.00 93.38 242 SER A N 1
ATOM 1904 C CA . SER A 1 242 ? -23.437 -9.709 22.559 1.00 93.38 242 SER A CA 1
ATOM 1905 C C . SER A 1 242 ? -22.343 -10.564 23.212 1.00 93.38 242 SER A C 1
ATOM 1907 O O . SER A 1 242 ? -22.607 -11.702 23.585 1.00 93.38 242 SER A O 1
ATOM 1909 N N . LEU A 1 243 ? -21.153 -9.993 23.438 1.00 92.56 243 LEU A N 1
ATOM 1910 C CA . LEU A 1 243 ? -20.013 -10.676 24.057 1.00 92.56 243 LEU A CA 1
ATOM 1911 C C . LEU A 1 243 ? -19.946 -10.509 25.583 1.00 92.56 243 LEU A C 1
ATOM 1913 O O . LEU A 1 243 ? -19.465 -11.399 26.281 1.00 92.56 243 LEU A O 1
ATOM 1917 N N . GLN A 1 244 ? -20.343 -9.345 26.107 1.00 91.56 244 GLN A N 1
ATOM 1918 C CA . GLN A 1 244 ? -19.964 -8.913 27.461 1.00 91.56 244 GLN A CA 1
ATOM 1919 C C . GLN A 1 244 ? -21.134 -8.476 28.349 1.00 91.56 244 GLN A C 1
ATOM 1921 O O . GLN A 1 244 ? -20.901 -8.208 29.528 1.00 91.56 244 GLN A O 1
ATOM 1926 N N . ASP A 1 245 ? -22.368 -8.377 27.840 1.00 90.50 245 ASP A N 1
ATOM 1927 C CA . ASP A 1 245 ? -23.494 -7.951 28.681 1.00 90.50 245 ASP A CA 1
ATOM 1928 C C . ASP A 1 245 ? -23.729 -8.961 29.817 1.00 90.50 245 ASP A C 1
ATOM 1930 O O . ASP A 1 245 ? -23.682 -10.183 29.624 1.00 90.50 245 ASP A O 1
ATOM 1934 N N . SER A 1 246 ? -23.961 -8.453 31.026 1.00 88.88 246 SER A N 1
ATOM 1935 C CA . SER A 1 246 ? -24.223 -9.285 32.202 1.00 88.88 246 SER A CA 1
ATOM 1936 C C . SER A 1 246 ? -25.551 -10.035 32.076 1.00 88.88 246 SER A C 1
ATOM 1938 O O . SER A 1 246 ? -25.689 -11.137 32.613 1.00 88.88 246 SER A O 1
ATOM 1940 N N . ASN A 1 247 ? -26.513 -9.486 31.330 1.00 90.19 247 ASN A N 1
ATOM 1941 C CA . ASN A 1 247 ? -27.803 -10.102 31.088 1.00 90.19 247 ASN A CA 1
ATOM 1942 C C . ASN A 1 247 ? -27.762 -10.984 29.830 1.00 90.19 247 ASN A C 1
ATOM 1944 O O . ASN A 1 247 ? -27.689 -10.506 28.700 1.00 90.19 247 ASN A O 1
ATOM 1948 N N . ASN A 1 248 ? -27.900 -12.299 30.022 1.00 90.31 248 ASN A N 1
ATOM 1949 C CA . ASN A 1 248 ? -27.905 -13.284 28.935 1.00 90.31 248 ASN A CA 1
ATOM 1950 C C . ASN A 1 248 ? -28.991 -13.015 27.871 1.00 90.31 248 ASN A C 1
ATOM 1952 O O . ASN A 1 248 ? -28.764 -13.216 26.682 1.00 90.31 248 ASN A O 1
ATOM 1956 N N . ILE A 1 249 ? -30.168 -12.524 28.274 1.00 91.06 249 ILE A N 1
ATOM 1957 C CA . ILE A 1 249 ? -31.231 -12.179 27.317 1.00 91.06 249 ILE A CA 1
ATOM 1958 C C . ILE A 1 249 ? -30.770 -11.012 26.444 1.00 91.06 249 ILE A C 1
ATOM 1960 O O . ILE A 1 249 ? -30.908 -11.074 25.228 1.00 91.06 249 ILE A O 1
ATOM 1964 N N . VAL A 1 250 ? -30.175 -9.981 27.050 1.00 91.56 250 VAL A N 1
ATOM 1965 C CA . VAL A 1 250 ? -29.644 -8.829 26.311 1.00 91.56 250 VAL A CA 1
ATOM 1966 C C . VAL A 1 250 ? -28.515 -9.256 25.371 1.00 91.56 250 VAL A C 1
ATOM 1968 O O . VAL A 1 250 ? -28.520 -8.827 24.222 1.00 91.56 250 VAL A O 1
ATOM 1971 N N . ARG A 1 251 ? -27.614 -10.159 25.792 1.00 93.00 251 ARG A N 1
ATOM 1972 C CA . ARG A 1 251 ? -26.568 -10.713 24.909 1.00 93.00 251 ARG A CA 1
ATOM 1973 C C . ARG A 1 251 ? -27.154 -11.349 23.648 1.00 93.00 251 ARG A C 1
ATOM 1975 O O . ARG A 1 251 ? -26.751 -11.007 22.539 1.00 93.00 251 ARG A O 1
ATOM 1982 N N . LYS A 1 252 ? -28.131 -12.246 23.816 1.00 92.12 252 LYS A N 1
ATOM 1983 C CA . LYS A 1 252 ? -28.765 -12.967 22.700 1.00 92.12 252 LYS A CA 1
ATOM 1984 C C . LYS A 1 252 ? -29.554 -12.042 21.781 1.00 92.12 252 LYS A C 1
ATOM 1986 O O . LYS A 1 252 ? -29.507 -12.202 20.566 1.00 92.12 252 LYS A O 1
ATOM 1991 N N . GLU A 1 253 ? -30.278 -11.081 22.345 1.00 93.19 253 GLU A N 1
ATOM 1992 C CA . GLU A 1 253 ? -31.034 -10.114 21.549 1.00 93.19 253 GLU A CA 1
ATOM 1993 C C . GLU A 1 253 ? -30.108 -9.140 20.809 1.00 93.19 253 GLU A C 1
ATOM 1995 O O . GLU A 1 253 ? -30.353 -8.845 19.642 1.00 93.19 253 GLU A O 1
ATOM 2000 N N . ALA A 1 254 ? -28.992 -8.726 21.416 1.00 94.25 254 ALA A N 1
ATOM 2001 C CA . ALA A 1 254 ? -27.982 -7.913 20.743 1.00 94.25 254 ALA A CA 1
ATOM 2002 C C . ALA A 1 254 ? -27.331 -8.663 19.572 1.00 94.25 254 ALA A C 1
ATOM 2004 O O . ALA A 1 254 ? -27.156 -8.090 18.498 1.00 94.25 254 ALA A O 1
ATOM 2005 N N . LEU A 1 255 ? -27.040 -9.957 19.742 1.00 94.25 255 LEU A N 1
ATOM 2006 C CA . LEU A 1 255 ? -26.523 -10.806 18.667 1.00 94.25 255 LEU A CA 1
ATOM 2007 C C . LEU A 1 255 ? -27.506 -10.908 17.493 1.00 94.25 255 LEU A C 1
ATOM 2009 O O . LEU A 1 255 ? -27.117 -10.708 16.346 1.00 94.25 255 LEU A O 1
ATOM 2013 N N . LYS A 1 256 ? -28.797 -11.133 17.768 1.00 93.62 256 LYS A N 1
ATOM 2014 C CA . LYS A 1 256 ? -29.841 -11.109 16.728 1.00 93.62 256 LYS A CA 1
ATOM 2015 C C . LYS A 1 256 ? -29.957 -9.741 16.058 1.00 93.62 256 LYS A C 1
ATOM 2017 O O . LYS A 1 256 ? -30.235 -9.663 14.870 1.00 93.62 256 LYS A O 1
ATOM 2022 N N . ALA A 1 257 ? -29.750 -8.655 16.797 1.00 94.38 257 ALA A N 1
ATOM 2023 C CA . ALA A 1 257 ? -29.796 -7.317 16.223 1.00 94.38 257 ALA A CA 1
ATOM 2024 C C . ALA A 1 257 ? -28.659 -7.076 15.210 1.00 94.38 257 ALA A C 1
ATOM 2026 O O . ALA A 1 257 ? -28.851 -6.327 14.252 1.00 94.38 257 ALA A O 1
ATOM 2027 N N . LEU A 1 258 ? -27.500 -7.735 15.351 1.00 93.56 258 LEU A N 1
ATOM 2028 C CA . LEU A 1 258 ? -26.389 -7.627 14.390 1.00 93.56 258 LEU A CA 1
ATOM 2029 C C . LEU A 1 258 ? -26.727 -8.168 12.996 1.00 93.56 258 LEU A C 1
ATOM 2031 O O . LEU A 1 258 ? -26.115 -7.717 12.022 1.00 93.56 258 LEU A O 1
ATOM 2035 N N . SER A 1 259 ? -27.676 -9.105 12.896 1.00 91.44 259 SER A N 1
ATOM 2036 C CA . SER A 1 259 ? -28.158 -9.660 11.627 1.00 91.44 259 SER A CA 1
ATOM 2037 C C . SER A 1 259 ? -29.339 -8.890 11.030 1.00 91.44 259 SER A C 1
ATOM 2039 O O . SER A 1 259 ? -29.819 -9.255 9.959 1.00 91.44 259 SER A O 1
ATOM 2041 N N . LEU A 1 260 ? -29.794 -7.802 11.668 1.00 92.00 260 LEU A N 1
ATOM 2042 C CA . LEU A 1 260 ? -30.793 -6.921 11.064 1.00 92.00 260 LEU A CA 1
ATOM 2043 C C . LEU A 1 260 ? -30.237 -6.291 9.777 1.00 92.00 260 LEU A C 1
ATOM 2045 O O . LEU A 1 260 ? -29.072 -5.877 9.769 1.00 92.00 260 LEU A O 1
ATOM 2049 N N . PRO A 1 261 ? -31.058 -6.131 8.720 1.00 90.31 261 PRO A N 1
ATOM 2050 C CA . PRO A 1 261 ? -30.605 -5.570 7.449 1.00 90.31 261 PRO A CA 1
ATOM 2051 C C . PRO A 1 261 ? -29.913 -4.212 7.595 1.00 90.31 261 PRO A C 1
ATOM 2053 O O . PRO A 1 261 ? -28.908 -3.958 6.936 1.00 90.31 261 PRO A O 1
ATOM 2056 N N . SER A 1 262 ? -30.408 -3.345 8.486 1.00 89.56 262 SER A N 1
ATOM 2057 C CA . SER A 1 262 ? -29.829 -2.021 8.743 1.00 89.56 262 SER A CA 1
ATOM 2058 C C . SER A 1 262 ? -28.409 -2.126 9.314 1.00 89.56 262 SER A C 1
ATOM 2060 O O . SER A 1 262 ? -27.502 -1.422 8.874 1.00 89.56 262 SER A O 1
ATOM 2062 N N . ASN A 1 263 ? -28.167 -3.072 10.223 1.00 91.88 263 ASN A N 1
ATOM 2063 C CA . ASN A 1 263 ? -26.844 -3.337 10.793 1.00 91.88 263 ASN A CA 1
ATOM 2064 C C . ASN A 1 263 ? -25.921 -4.108 9.840 1.00 91.88 263 ASN A C 1
ATOM 2066 O O . ASN A 1 263 ? -24.702 -3.922 9.891 1.00 91.88 263 ASN A O 1
ATOM 2070 N N . GLN A 1 264 ? -26.460 -4.959 8.968 1.00 90.69 264 GLN A N 1
ATOM 2071 C CA . GLN A 1 264 ? -25.693 -5.606 7.901 1.00 90.69 264 GLN A CA 1
ATOM 2072 C C . GLN A 1 264 ? -25.261 -4.596 6.833 1.00 90.69 264 GLN A C 1
ATOM 2074 O O . GLN A 1 264 ? -24.115 -4.635 6.393 1.00 90.69 264 GLN A O 1
ATOM 2079 N N . ALA A 1 265 ? -26.124 -3.643 6.473 1.00 88.12 265 ALA A N 1
ATOM 2080 C CA . ALA A 1 265 ? -25.790 -2.558 5.554 1.00 88.12 265 ALA A CA 1
ATOM 2081 C C . ALA A 1 265 ? -24.667 -1.676 6.099 1.00 88.12 265 ALA A C 1
ATOM 2083 O O . ALA A 1 265 ? -23.728 -1.361 5.365 1.00 88.12 265 ALA A O 1
ATOM 2084 N N . VAL A 1 266 ? -24.709 -1.359 7.399 1.00 89.25 266 VAL A N 1
ATOM 2085 C CA . VAL A 1 266 ? -23.594 -0.699 8.089 1.00 89.25 266 VAL A CA 1
ATOM 2086 C C . VAL A 1 266 ? -22.309 -1.502 7.906 1.00 89.25 266 VAL A C 1
ATOM 2088 O O . VAL A 1 266 ? -21.302 -0.967 7.452 1.00 89.25 266 VAL A O 1
ATOM 2091 N N . GLN A 1 267 ? -22.336 -2.804 8.185 1.00 90.12 267 GLN A N 1
ATOM 2092 C CA . GLN A 1 267 ? -21.146 -3.645 8.069 1.00 90.12 267 GLN A CA 1
ATOM 2093 C C . GLN A 1 267 ? -20.606 -3.740 6.641 1.00 90.12 267 GLN A C 1
ATOM 2095 O O . GLN A 1 267 ? -19.395 -3.651 6.421 1.00 90.12 267 GLN A O 1
ATOM 2100 N N . LYS A 1 268 ? -21.504 -3.894 5.669 1.00 86.88 268 LYS A N 1
ATOM 2101 C CA . LYS A 1 268 ? -21.179 -3.908 4.248 1.00 86.88 268 LYS A CA 1
ATOM 2102 C C . LYS A 1 268 ? -20.508 -2.604 3.850 1.00 86.88 268 LYS A C 1
ATOM 2104 O O . LYS A 1 268 ? -19.454 -2.647 3.229 1.00 86.88 268 LYS A O 1
ATOM 2109 N N . HIS A 1 269 ? -21.045 -1.461 4.267 1.00 85.38 269 HIS A N 1
ATOM 2110 C CA . HIS A 1 269 ? -20.438 -0.160 4.004 1.00 85.38 269 HIS A CA 1
ATOM 2111 C C . HIS A 1 269 ? -19.015 -0.052 4.582 1.00 85.38 269 HIS A C 1
ATOM 2113 O O . HIS A 1 269 ? -18.106 0.428 3.906 1.00 85.38 269 HIS A O 1
ATOM 2119 N N . LEU A 1 270 ? -18.791 -0.573 5.794 1.00 83.50 270 LEU A N 1
ATOM 2120 C CA . LEU A 1 270 ? -17.476 -0.561 6.445 1.00 83.50 270 LEU A CA 1
ATOM 2121 C C . LEU A 1 270 ? -16.438 -1.452 5.742 1.00 83.50 270 LEU A C 1
ATOM 2123 O O . LEU A 1 270 ? -15.261 -1.090 5.678 1.00 83.50 270 LEU A O 1
ATOM 2127 N N . ILE A 1 271 ? -16.850 -2.620 5.237 1.00 81.25 271 ILE A N 1
ATOM 2128 C CA . ILE A 1 271 ? -15.929 -3.667 4.760 1.00 81.25 271 ILE A CA 1
ATOM 2129 C C . ILE A 1 271 ? -15.857 -3.795 3.234 1.00 81.25 271 ILE A C 1
ATOM 2131 O O . ILE A 1 271 ? -14.829 -4.250 2.732 1.00 81.25 271 ILE A O 1
ATOM 2135 N N . ALA A 1 272 ? -16.875 -3.387 2.473 1.00 68.06 272 ALA A N 1
ATOM 2136 C CA . ALA A 1 272 ? -16.960 -3.649 1.029 1.00 68.06 272 ALA A CA 1
ATOM 2137 C C . ALA A 1 272 ? -15.773 -3.091 0.224 1.00 68.06 272 ALA A C 1
ATOM 2139 O O . ALA A 1 272 ? -15.368 -3.694 -0.764 1.00 68.06 272 ALA A O 1
ATOM 2140 N N . ASN A 1 273 ? -15.168 -1.989 0.676 1.00 64.69 273 ASN A N 1
ATOM 2141 C CA . ASN A 1 273 ? -13.987 -1.401 0.035 1.00 64.69 273 ASN A CA 1
ATOM 2142 C C . ASN A 1 273 ? -12.656 -2.021 0.501 1.00 64.69 273 ASN A C 1
ATOM 2144 O O . ASN A 1 273 ? -11.600 -1.681 -0.029 1.00 64.69 273 ASN A O 1
ATOM 2148 N N . GLN A 1 274 ? -12.683 -2.883 1.520 1.00 76.31 274 GLN A N 1
ATOM 2149 C CA . GLN A 1 274 ? -11.493 -3.445 2.163 1.00 76.31 274 GLN A CA 1
ATOM 2150 C C . GLN A 1 274 ? -11.290 -4.927 1.847 1.00 76.31 274 GLN A C 1
ATOM 2152 O O . GLN A 1 274 ? -10.147 -5.360 1.722 1.00 76.31 274 GLN A O 1
ATOM 2157 N N . LEU A 1 275 ? -12.373 -5.704 1.748 1.00 81.69 275 LEU A N 1
ATOM 2158 C CA . LEU A 1 275 ? -12.317 -7.154 1.560 1.00 81.69 275 LEU A CA 1
ATOM 2159 C C . LEU A 1 275 ? -13.316 -7.595 0.490 1.00 81.69 275 LEU A C 1
ATOM 2161 O O . LEU A 1 275 ? -14.526 -7.408 0.639 1.00 81.69 275 LEU A O 1
ATOM 2165 N N . ASP A 1 276 ? -12.815 -8.248 -0.558 1.00 85.38 276 ASP A N 1
ATOM 2166 C CA . ASP A 1 276 ? -13.675 -8.885 -1.548 1.00 85.38 276 ASP A CA 1
ATOM 2167 C C . ASP A 1 276 ? -14.413 -10.109 -0.968 1.00 85.38 276 ASP A C 1
ATOM 2169 O O . ASP A 1 276 ? -14.120 -10.616 0.122 1.00 85.38 276 ASP A O 1
ATOM 2173 N N . ARG A 1 277 ? -15.415 -10.591 -1.711 1.00 84.19 277 ARG A N 1
ATOM 2174 C CA . ARG A 1 277 ? -16.264 -11.717 -1.299 1.00 84.19 277 ARG A CA 1
ATOM 2175 C C . ARG A 1 277 ? -15.475 -13.016 -1.088 1.00 84.19 277 ARG A C 1
ATOM 2177 O O . ARG A 1 277 ? -15.797 -13.761 -0.167 1.00 84.19 277 ARG A O 1
ATOM 2184 N N . GLY A 1 278 ? -14.460 -13.294 -1.905 1.00 86.38 278 GLY A N 1
ATOM 2185 C CA . GLY A 1 278 ? -13.643 -14.505 -1.801 1.00 86.38 278 GLY A CA 1
ATOM 2186 C C . GLY A 1 278 ? -12.793 -14.520 -0.531 1.00 86.38 278 GLY A C 1
ATOM 2187 O O . GLY A 1 278 ? -12.736 -15.534 0.172 1.00 86.38 278 GLY A O 1
ATOM 2188 N N . ILE A 1 279 ? -12.202 -13.377 -0.173 1.00 88.50 279 ILE A N 1
ATOM 2189 C CA . ILE A 1 279 ? -11.470 -13.235 1.093 1.00 88.50 279 ILE A CA 1
ATOM 2190 C C . ILE A 1 279 ? -12.415 -13.414 2.285 1.00 88.50 279 ILE A C 1
ATOM 2192 O O . ILE A 1 279 ? -12.097 -14.165 3.208 1.00 88.50 279 ILE A O 1
ATOM 2196 N N . ARG A 1 280 ? -13.605 -12.799 2.261 1.00 89.81 280 ARG A N 1
ATOM 2197 C CA . ARG A 1 280 ? -14.599 -12.974 3.336 1.00 89.81 280 ARG A CA 1
ATOM 2198 C C . ARG A 1 280 ? -15.045 -14.424 3.495 1.00 89.81 280 ARG A C 1
ATOM 2200 O O . ARG A 1 280 ? -15.104 -14.911 4.619 1.00 89.81 280 ARG A O 1
ATOM 2207 N N . PHE A 1 281 ? -15.283 -15.131 2.391 1.00 90.50 281 PHE A N 1
ATOM 2208 C CA . PHE A 1 281 ? -15.599 -16.561 2.421 1.00 90.50 281 PHE A CA 1
ATOM 2209 C C . PHE A 1 281 ? -14.476 -17.386 3.069 1.00 90.50 281 PHE A C 1
ATOM 2211 O O . PHE A 1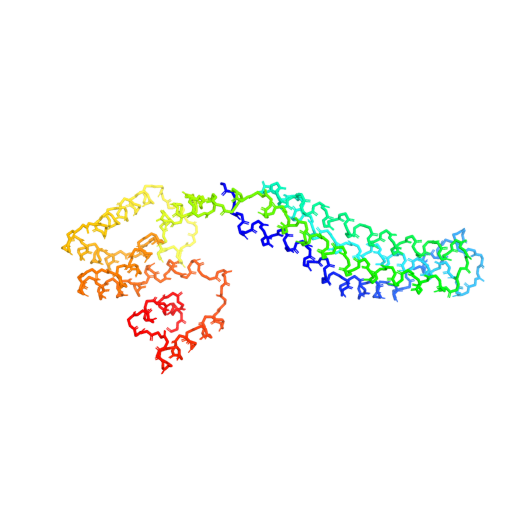 281 ? -14.733 -18.278 3.876 1.00 90.50 281 PHE A O 1
ATOM 2218 N N . THR A 1 282 ? -13.221 -17.050 2.763 1.00 92.25 282 THR A N 1
ATOM 2219 C CA . THR A 1 282 ? -12.049 -17.705 3.361 1.00 92.25 282 THR A CA 1
ATOM 2220 C C . THR A 1 282 ? -11.999 -17.474 4.873 1.00 92.25 282 THR A C 1
ATOM 2222 O O . THR A 1 282 ? -11.809 -18.426 5.626 1.00 92.25 282 THR A O 1
ATOM 2225 N N . ILE A 1 283 ? -12.249 -16.242 5.329 1.00 93.69 283 ILE A N 1
ATOM 2226 C CA . ILE A 1 283 ? -12.316 -15.901 6.759 1.00 93.69 283 ILE A CA 1
ATOM 2227 C C . ILE A 1 283 ? -13.442 -16.673 7.457 1.00 93.69 283 ILE A C 1
ATOM 2229 O O . ILE A 1 283 ? -13.216 -17.237 8.522 1.00 93.69 283 ILE A O 1
ATOM 2233 N N . LEU A 1 284 ? -14.636 -16.749 6.862 1.00 93.94 284 LEU A N 1
ATOM 2234 C CA . LEU A 1 284 ? -15.761 -17.500 7.432 1.00 93.94 284 LEU A CA 1
ATOM 2235 C C . LEU A 1 284 ? -15.431 -18.988 7.619 1.00 93.94 284 LEU A C 1
ATOM 2237 O O . LEU A 1 284 ? -15.769 -19.568 8.652 1.00 93.94 284 LEU A O 1
ATOM 2241 N N . ASN A 1 285 ? -14.738 -19.602 6.658 1.00 94.56 285 ASN A N 1
ATOM 2242 C CA . ASN A 1 285 ? -14.290 -20.991 6.781 1.00 94.56 285 ASN A CA 1
ATOM 2243 C C . ASN A 1 285 ? -13.228 -21.164 7.868 1.00 94.56 285 ASN A C 1
ATOM 2245 O O . ASN A 1 285 ? -13.281 -22.132 8.624 1.00 94.56 285 ASN A O 1
ATOM 2249 N N . GLU A 1 286 ? -12.301 -20.216 7.982 1.00 97.00 286 GLU A N 1
ATOM 2250 C CA . GLU A 1 286 ? -11.280 -20.248 9.025 1.00 97.00 286 GLU A CA 1
ATOM 2251 C C . GLU A 1 286 ? -11.901 -20.071 10.423 1.00 97.00 286 GLU A C 1
ATOM 2253 O O . GLU A 1 286 ? -11.527 -20.784 11.348 1.00 97.00 286 GLU A O 1
ATOM 2258 N N . ILE A 1 287 ? -12.934 -19.232 10.575 1.00 95.56 287 ILE A N 1
ATOM 2259 C CA . ILE A 1 287 ? -13.685 -19.118 11.837 1.00 95.56 287 ILE A CA 1
ATOM 2260 C C . ILE A 1 287 ? -14.351 -20.450 12.198 1.00 95.56 287 ILE A C 1
ATOM 2262 O O . ILE A 1 287 ? -14.253 -20.889 13.342 1.00 95.56 287 ILE A O 1
ATOM 2266 N N . LYS 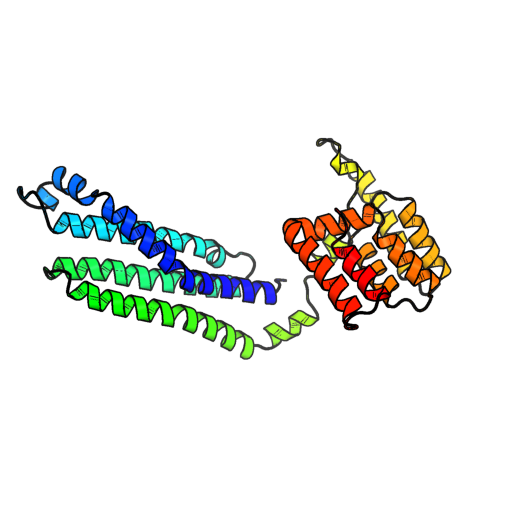A 1 288 ? -15.003 -21.122 11.237 1.00 94.62 288 LYS A N 1
ATOM 2267 C CA . LYS A 1 288 ? -15.602 -22.452 11.469 1.00 94.62 288 LYS A CA 1
ATOM 2268 C C . LYS A 1 288 ? -14.553 -23.467 11.919 1.00 94.62 288 LYS A C 1
ATOM 2270 O O . LYS A 1 288 ? -14.817 -24.259 12.820 1.00 94.62 288 LYS A O 1
ATOM 2275 N N . LYS A 1 289 ? -13.360 -23.408 11.328 1.00 95.94 289 LYS A N 1
ATOM 2276 C CA . LYS A 1 289 ? -12.229 -24.245 11.718 1.00 95.94 289 LYS A CA 1
ATOM 2277 C C . LYS A 1 289 ? -11.725 -23.918 13.128 1.00 95.94 289 LYS A C 1
ATOM 2279 O O . LYS A 1 289 ? -11.493 -24.824 13.915 1.00 95.94 289 LYS A O 1
ATOM 2284 N N . TRP A 1 290 ? -11.617 -22.646 13.505 1.00 97.62 290 TRP A N 1
ATOM 2285 C CA . TRP A 1 290 ? -11.229 -22.271 14.871 1.00 97.62 290 TRP A CA 1
ATOM 2286 C C . TRP A 1 290 ? -12.226 -22.749 15.924 1.00 97.62 290 TRP A C 1
ATOM 2288 O O . TRP A 1 290 ? -11.812 -23.106 17.026 1.00 97.62 290 TRP A O 1
ATOM 2298 N N . VAL A 1 291 ? -13.516 -22.800 15.587 1.00 96.06 291 VAL A N 1
ATOM 2299 C CA . VAL A 1 291 ? -14.533 -23.413 16.451 1.00 96.06 291 VAL A CA 1
ATOM 2300 C C . VAL A 1 291 ? -14.309 -24.921 16.565 1.00 96.06 291 VAL A C 1
ATOM 2302 O O . VAL A 1 291 ? -14.260 -25.436 17.681 1.00 96.06 291 VAL A O 1
ATOM 2305 N N . SER A 1 292 ? -14.099 -25.634 15.449 1.00 94.44 292 SER A N 1
ATOM 2306 C CA . SER A 1 292 ? -13.842 -27.085 15.490 1.00 94.44 292 SER A CA 1
ATOM 2307 C C . SER A 1 292 ? -12.557 -27.449 16.232 1.00 94.44 292 SER A C 1
ATOM 2309 O O . SER A 1 292 ? -12.504 -28.477 16.903 1.00 94.44 292 SER A O 1
ATOM 2311 N N . ASP A 1 293 ? -11.542 -26.592 16.139 1.00 95.12 293 ASP A N 1
ATOM 2312 C CA . ASP A 1 293 ? -10.241 -26.775 16.782 1.00 95.12 293 ASP A CA 1
ATOM 2313 C C . ASP A 1 293 ? -10.262 -26.359 18.269 1.00 95.12 293 ASP A C 1
ATOM 2315 O O . ASP A 1 293 ? -9.253 -26.480 18.964 1.00 95.12 293 ASP A O 1
ATOM 2319 N N . GLY A 1 294 ? -11.395 -25.852 18.776 1.00 92.94 294 GLY A N 1
ATOM 2320 C CA . GLY A 1 294 ? -11.545 -25.386 20.158 1.00 92.94 294 GLY A CA 1
ATOM 2321 C C . GLY A 1 294 ? -10.785 -24.092 20.474 1.00 92.94 294 GLY A C 1
ATOM 2322 O O . GLY A 1 294 ? -10.619 -23.742 21.642 1.00 92.94 294 GLY A O 1
ATOM 2323 N N . LEU A 1 295 ? -10.317 -23.374 19.449 1.00 94.44 295 LEU A N 1
ATOM 2324 C CA . LEU A 1 295 ? -9.606 -22.097 19.572 1.00 94.44 295 LEU A CA 1
ATOM 2325 C C . LEU A 1 295 ? -10.562 -20.917 19.790 1.00 94.44 295 LEU A C 1
ATOM 2327 O O . LEU A 1 295 ? -10.149 -19.868 20.288 1.00 94.44 295 LEU A O 1
ATOM 2331 N N . LEU A 1 296 ? -11.830 -21.078 19.410 1.00 93.69 296 LEU A N 1
ATOM 2332 C CA . LEU A 1 296 ? -12.864 -20.060 19.518 1.00 93.69 296 LEU A CA 1
ATOM 2333 C C . LEU A 1 296 ? -14.169 -20.691 20.010 1.00 93.69 296 LEU A C 1
ATOM 2335 O O . LEU A 1 296 ? -14.578 -21.737 19.519 1.00 93.69 296 LEU A O 1
ATOM 2339 N N . ASN A 1 297 ? -14.828 -20.058 20.982 1.00 92.81 297 ASN A N 1
ATOM 2340 C CA . ASN A 1 297 ? -16.141 -20.512 21.437 1.00 92.81 297 ASN A CA 1
ATOM 2341 C C . ASN A 1 297 ? -17.236 -20.137 20.415 1.00 92.81 297 ASN A C 1
ATOM 2343 O O . ASN A 1 297 ? -17.066 -19.217 19.614 1.00 92.81 297 ASN A O 1
ATOM 2347 N N . GLU A 1 298 ? -18.365 -20.844 20.453 1.00 89.56 298 GLU A N 1
ATOM 2348 C CA . GLU A 1 298 ? -19.462 -20.639 19.495 1.00 89.56 298 GLU A CA 1
ATOM 2349 C C . GLU A 1 298 ? -20.068 -19.230 19.603 1.00 89.56 298 GLU A C 1
ATOM 2351 O O . GLU A 1 298 ? -20.228 -18.553 18.592 1.00 89.56 298 GLU A O 1
ATOM 2356 N N . GLU A 1 299 ? -20.299 -18.735 20.825 1.00 87.44 299 GLU A N 1
ATOM 2357 C CA . GLU A 1 299 ? -20.902 -17.413 21.049 1.00 87.44 299 GLU A CA 1
ATOM 2358 C C . GLU A 1 299 ? -20.051 -16.271 20.460 1.00 87.44 299 GLU A C 1
ATOM 2360 O O . GLU A 1 299 ? -20.573 -15.398 19.767 1.00 87.44 299 GLU A O 1
ATOM 2365 N N . ASN A 1 300 ? -18.728 -16.279 20.661 1.00 90.69 300 ASN A N 1
ATOM 2366 C CA . ASN A 1 300 ? -17.851 -15.262 20.076 1.00 90.69 300 ASN A CA 1
ATOM 2367 C C . ASN A 1 300 ? -17.696 -15.470 18.567 1.00 90.69 300 ASN A C 1
ATOM 2369 O O . ASN A 1 300 ? -17.533 -14.493 17.832 1.00 90.69 300 ASN A O 1
ATOM 2373 N N . ALA A 1 301 ? -17.725 -16.720 18.097 1.00 93.25 301 ALA A N 1
ATOM 2374 C CA . ALA A 1 301 ? -17.656 -17.022 16.676 1.00 93.25 301 ALA A CA 1
ATOM 2375 C C . ALA A 1 301 ? -18.846 -16.433 15.920 1.00 93.25 301 ALA A C 1
ATOM 2377 O O . ALA A 1 301 ? -18.622 -15.799 14.893 1.00 93.25 301 ALA A O 1
ATOM 2378 N N . GLU A 1 302 ? -20.070 -16.553 16.438 1.00 92.50 302 GLU A N 1
ATOM 2379 C CA . GLU A 1 302 ? -21.269 -15.969 15.820 1.00 92.50 302 GLU A CA 1
ATOM 2380 C C . GLU A 1 302 ? -21.162 -14.440 15.697 1.00 92.50 302 GLU A C 1
ATOM 2382 O O . GLU A 1 302 ? -21.446 -13.865 14.641 1.00 92.50 302 GLU A O 1
ATOM 2387 N N . VAL A 1 303 ? -20.649 -13.767 16.733 1.00 92.50 303 VAL A N 1
ATOM 2388 C CA . VAL A 1 303 ? -20.411 -12.314 16.694 1.00 92.50 303 VAL A CA 1
ATOM 2389 C C . VAL A 1 303 ? -19.395 -11.952 15.613 1.00 92.50 303 VAL A C 1
ATOM 2391 O O . VAL A 1 303 ? -19.624 -11.029 14.829 1.00 92.50 303 VAL A O 1
ATOM 2394 N N . ILE A 1 304 ? -18.279 -12.681 15.528 1.00 92.81 304 ILE A N 1
ATOM 2395 C CA . ILE A 1 304 ? -17.231 -12.417 14.533 1.00 92.81 304 ILE A CA 1
ATOM 2396 C C . ILE A 1 304 ? -17.730 -12.740 13.119 1.00 92.81 304 ILE A C 1
ATOM 2398 O O . ILE A 1 304 ? -17.466 -11.973 12.194 1.00 92.81 304 ILE A O 1
ATOM 2402 N N . GLN A 1 305 ? -18.483 -13.825 12.935 1.00 92.38 305 GLN A N 1
ATOM 2403 C CA . GLN A 1 305 ? -19.084 -14.196 11.651 1.00 92.38 305 GLN A CA 1
ATOM 2404 C C . GLN A 1 305 ? -20.021 -13.106 11.138 1.00 92.38 305 GLN A C 1
ATOM 2406 O O . GLN A 1 305 ? -19.948 -12.758 9.957 1.00 92.38 305 GLN A O 1
ATOM 2411 N N . SER A 1 306 ? -20.802 -12.478 12.025 1.00 90.25 306 SER A N 1
ATOM 2412 C CA . SER A 1 306 ? -21.706 -11.376 11.666 1.00 90.25 306 SER A CA 1
ATOM 2413 C C . SER A 1 306 ? -21.005 -10.197 10.974 1.00 90.25 306 SER A C 1
ATOM 2415 O O . SER A 1 306 ? -21.659 -9.383 10.319 1.00 90.25 306 SER A O 1
ATOM 2417 N N . ARG A 1 307 ? -19.673 -10.080 11.100 1.00 91.25 307 ARG A N 1
ATOM 2418 C CA . ARG A 1 307 ? -18.874 -9.061 10.411 1.00 91.25 307 ARG A CA 1
ATOM 2419 C C . ARG A 1 307 ? -18.639 -9.356 8.939 1.00 91.25 307 ARG A C 1
ATOM 2421 O O . ARG A 1 307 ? -18.279 -8.432 8.220 1.00 91.25 307 ARG A O 1
ATOM 2428 N N . TYR A 1 308 ? -18.792 -10.598 8.498 1.00 90.44 308 TYR A N 1
ATOM 2429 C CA . TYR A 1 308 ? -18.412 -11.044 7.156 1.00 90.44 308 TYR A CA 1
ATOM 2430 C C . TYR A 1 308 ? -19.571 -11.689 6.386 1.00 90.44 308 TYR A C 1
ATOM 2432 O O . TYR A 1 308 ? -19.557 -11.651 5.153 1.00 90.44 308 TYR A O 1
ATOM 2440 N N . ASP A 1 309 ? -20.569 -12.218 7.099 1.00 86.19 309 ASP A N 1
ATOM 2441 C CA . ASP A 1 309 ? -21.657 -13.064 6.585 1.00 86.19 309 ASP A CA 1
ATOM 2442 C C . ASP A 1 309 ? -22.855 -12.302 5.979 1.00 86.19 309 ASP A C 1
ATOM 2444 O O . ASP A 1 309 ? -23.970 -12.797 5.917 1.00 86.19 309 ASP A O 1
ATOM 2448 N N . PHE A 1 310 ? -22.664 -11.056 5.547 1.00 79.88 310 PHE A N 1
ATOM 2449 C CA . PHE A 1 310 ? -23.766 -10.194 5.094 1.00 79.88 310 PHE A CA 1
ATOM 2450 C C . PHE A 1 310 ? -24.164 -10.368 3.607 1.00 79.88 310 PHE A C 1
ATOM 2452 O O . PHE A 1 310 ? -25.018 -9.627 3.135 1.00 79.88 310 PHE A O 1
ATOM 2459 N N . ASP A 1 311 ? -23.561 -11.312 2.863 1.00 70.19 311 ASP A N 1
ATOM 2460 C CA . ASP A 1 311 ? -23.883 -11.612 1.444 1.00 70.19 311 ASP A CA 1
ATOM 2461 C C . ASP A 1 311 ? -23.869 -13.132 1.112 1.00 70.19 311 ASP A C 1
ATOM 2463 O O . ASP A 1 311 ? -23.619 -13.524 -0.044 1.00 70.19 311 ASP A O 1
ATOM 2467 N N . PHE A 1 312 ? -24.042 -13.999 2.116 1.00 65.25 312 PHE A N 1
ATOM 2468 C CA . PHE A 1 312 ? -24.039 -15.462 1.965 1.00 65.25 312 PHE A CA 1
ATOM 2469 C C . PHE A 1 312 ? -25.349 -16.090 2.439 1.00 65.25 312 PHE A C 1
ATOM 2471 O O . PHE A 1 312 ? -26.028 -15.482 3.292 1.00 65.25 312 PHE A O 1
#

Sequence (312 aa):
MQNKPSEERLAKGAYNWLRISPLLTIITLYIVASFGIGDEICYSNLSLCGEYDYYSPIAGYINVGLGVLVSACWHLILLQYVNNKDSEFVRKHGKQALTYAGIRTAVAFFGVLIDYLLNGDGSLACFIIMILFLLWLALPNLGMEKIKKELEANPNISRENAQVQPNISAEVLSNEVIDLTKEKAEEKEISMENKQSHQEILDSILANLKSTNDADRKQAIEQLREINFSSPAIRSLLEKMSLQDSNNIVRKEALKALSLPSNQAVQKHLIANQLDRGIRFTILNEIKKWVSDGLLNEENAEVIQSRYDFDF